Protein AF-A0A965GFB8-F1 (afdb_monomer_lite)

Structure (mmCIF, N/CA/C/O backbone):
data_AF-A0A965GFB8-F1
#
_entry.id   AF-A0A965GFB8-F1
#
loop_
_atom_site.group_PDB
_atom_site.id
_atom_site.type_symbol
_atom_site.label_atom_id
_atom_site.label_alt_id
_atom_site.label_comp_id
_atom_site.label_asym_id
_atom_site.label_entity_id
_atom_site.label_seq_id
_atom_site.pdbx_PDB_ins_code
_atom_site.Cartn_x
_atom_site.Cartn_y
_atom_site.Cartn_z
_atom_site.occupancy
_atom_site.B_iso_or_equiv
_atom_site.auth_seq_id
_atom_site.auth_comp_id
_atom_site.auth_asym_id
_atom_site.auth_atom_id
_atom_site.pdbx_PDB_model_num
ATOM 1 N N . MET A 1 1 ? -28.148 -14.034 28.187 1.00 73.81 1 MET A N 1
ATOM 2 C CA . MET A 1 1 ? -27.588 -15.295 28.719 1.00 73.81 1 MET A CA 1
ATOM 3 C C . MET A 1 1 ? -26.989 -16.062 27.556 1.00 73.81 1 MET A C 1
ATOM 5 O O . MET A 1 1 ? -27.671 -16.204 26.549 1.00 73.81 1 MET A O 1
ATOM 9 N N . PHE A 1 2 ? -25.741 -16.507 27.660 1.00 84.56 2 PHE A N 1
ATOM 10 C CA . PHE A 1 2 ? -25.110 -17.368 26.655 1.00 84.56 2 PHE A CA 1
ATOM 11 C C . PHE A 1 2 ? -24.346 -18.497 27.348 1.00 84.56 2 PHE A C 1
ATOM 13 O O . PHE A 1 2 ? -23.892 -18.339 28.479 1.00 84.56 2 PHE A O 1
ATOM 20 N N . ALA A 1 3 ? -24.247 -19.652 26.694 1.00 88.50 3 ALA A N 1
ATOM 21 C CA . ALA A 1 3 ? -23.564 -20.823 27.231 1.00 8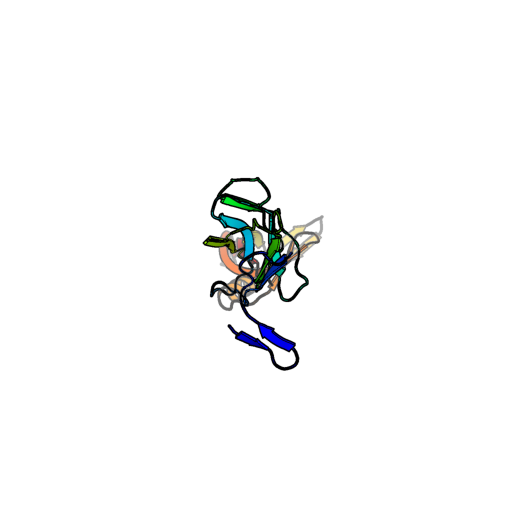8.50 3 ALA A CA 1
ATOM 22 C C . ALA A 1 3 ? -22.266 -21.072 26.460 1.00 88.50 3 ALA A C 1
ATOM 24 O O . ALA A 1 3 ? -22.246 -21.007 25.231 1.00 88.50 3 ALA A O 1
ATOM 25 N N . VAL A 1 4 ? -21.194 -21.375 27.187 1.00 87.31 4 VAL A N 1
ATOM 26 C CA . VAL A 1 4 ? -19.881 -21.711 26.635 1.00 87.31 4 VAL A CA 1
ATOM 27 C C . VAL A 1 4 ? -19.564 -23.152 27.016 1.00 87.31 4 VAL A C 1
ATOM 29 O O . VAL A 1 4 ? -19.541 -23.508 28.198 1.00 87.31 4 VAL A O 1
ATOM 32 N N . SER A 1 5 ? -19.323 -23.995 26.009 1.00 89.00 5 SER A N 1
ATOM 33 C CA . SER A 1 5 ? -18.961 -25.399 26.224 1.00 89.00 5 SER A CA 1
ATOM 34 C C . SER A 1 5 ? -17.714 -25.500 27.107 1.00 89.00 5 SER A C 1
ATOM 36 O O . SER A 1 5 ? -16.694 -24.884 26.810 1.00 89.00 5 SER A O 1
ATOM 38 N N . GLY A 1 6 ? -17.802 -26.254 28.204 1.00 91.12 6 GLY A N 1
ATOM 39 C CA . GLY A 1 6 ? -16.709 -26.424 29.168 1.00 91.12 6 GLY A CA 1
ATOM 40 C C . GLY A 1 6 ? -16.515 -25.282 30.175 1.00 91.12 6 GLY A C 1
ATOM 41 O O . GLY A 1 6 ? -15.731 -25.455 31.101 1.00 91.12 6 GLY A O 1
ATOM 42 N N . ALA A 1 7 ? -17.234 -24.158 30.050 1.00 87.12 7 ALA A N 1
ATOM 43 C CA . ALA A 1 7 ? -17.125 -23.019 30.975 1.00 87.12 7 ALA A CA 1
ATOM 44 C C . ALA A 1 7 ? -18.455 -22.633 31.654 1.00 87.12 7 ALA A C 1
ATOM 46 O O . ALA A 1 7 ? -18.448 -21.988 32.699 1.00 87.12 7 ALA A O 1
ATOM 47 N N . GLY A 1 8 ? -19.596 -23.084 31.121 1.00 91.50 8 GLY A N 1
ATOM 48 C CA . GLY A 1 8 ? -20.904 -22.954 31.764 1.00 91.50 8 GLY A CA 1
ATOM 49 C C . GLY A 1 8 ? -21.774 -21.848 31.172 1.00 91.50 8 GLY A C 1
ATOM 50 O O . GLY A 1 8 ? -21.685 -21.530 29.986 1.00 91.50 8 GLY A O 1
ATOM 51 N N . VAL A 1 9 ? -22.678 -21.309 31.992 1.00 88.62 9 VAL A N 1
ATOM 52 C CA . VAL A 1 9 ? -23.675 -20.310 31.586 1.00 88.62 9 VAL A CA 1
ATOM 53 C C . VAL A 1 9 ? -23.266 -18.939 32.105 1.00 88.62 9 VAL A C 1
ATOM 55 O O . VAL A 1 9 ? -23.055 -18.761 33.301 1.00 88.62 9 VAL A O 1
ATOM 58 N N . TYR A 1 10 ? -23.212 -17.966 31.202 1.00 87.62 10 TYR A N 1
ATOM 59 C CA . TYR A 1 10 ? -22.891 -16.579 31.499 1.00 87.62 10 TYR A CA 1
ATOM 60 C C . TYR A 1 10 ? -24.149 -15.716 31.431 1.00 87.62 10 TYR A C 1
ATOM 62 O O . TYR A 1 10 ? -24.955 -15.785 30.489 1.00 87.62 10 TYR A O 1
ATOM 70 N N . VAL A 1 11 ? -24.299 -14.875 32.447 1.00 86.88 11 VAL A N 1
ATOM 71 C CA . VAL A 1 11 ? -25.297 -13.812 32.527 1.00 86.88 11 VAL A CA 1
ATOM 72 C C . VAL A 1 11 ? -24.570 -12.478 32.645 1.00 86.88 11 VAL A C 1
ATOM 74 O O . VAL A 1 11 ? -23.422 -12.426 33.078 1.00 86.88 11 VAL A O 1
ATOM 77 N N . GLU A 1 12 ? -25.227 -11.419 32.197 1.00 85.06 12 GLU A N 1
ATOM 78 C CA . GLU A 1 12 ? -24.719 -10.062 32.336 1.00 85.06 12 GLU A CA 1
ATOM 79 C C . GLU A 1 12 ? -24.631 -9.690 33.822 1.00 85.06 12 GLU A C 1
ATOM 81 O O . GLU A 1 12 ? -25.601 -9.863 34.563 1.00 85.06 12 GLU A O 1
ATOM 86 N N . ASP A 1 13 ? -23.461 -9.218 34.258 1.00 86.75 13 ASP A N 1
ATOM 87 C CA . ASP A 1 13 ? -23.293 -8.630 35.586 1.00 86.75 13 ASP A CA 1
ATOM 88 C C . ASP A 1 13 ? -23.825 -7.192 35.541 1.00 86.75 13 ASP A C 1
ATOM 90 O O . ASP A 1 13 ? -23.293 -6.339 34.833 1.00 86.75 13 ASP A O 1
ATOM 94 N N . SER A 1 14 ? -24.890 -6.922 36.295 1.00 83.62 14 SER A N 1
ATOM 95 C CA . SER A 1 14 ? -25.515 -5.599 36.363 1.00 83.62 14 SER A CA 1
ATOM 96 C C . SER A 1 14 ? -24.736 -4.586 37.209 1.00 83.62 14 SER A C 1
ATOM 98 O O . SER A 1 14 ? -25.102 -3.413 37.236 1.00 83.62 14 SER A O 1
ATOM 100 N N . ALA A 1 15 ? -23.722 -5.025 37.958 1.00 87.94 15 ALA A N 1
ATOM 101 C CA . ALA A 1 15 ? -22.955 -4.192 38.877 1.00 87.94 15 ALA A CA 1
ATOM 102 C C . ALA A 1 15 ? -21.548 -3.867 38.362 1.00 87.94 15 ALA A C 1
ATOM 104 O O . ALA A 1 15 ? -21.036 -2.793 38.683 1.00 87.94 15 ALA A O 1
ATOM 105 N N . ASN A 1 16 ? -20.922 -4.758 37.583 1.00 92.44 16 ASN A N 1
ATOM 106 C CA . ASN A 1 16 ? -19.535 -4.580 37.154 1.00 92.44 16 ASN A CA 1
ATOM 107 C C . ASN A 1 16 ? -19.294 -4.911 35.680 1.00 92.44 16 ASN A C 1
ATOM 109 O O . ASN A 1 16 ? -19.675 -5.965 35.179 1.00 92.44 16 ASN A O 1
ATOM 113 N N . TYR A 1 17 ? -18.517 -4.059 35.016 1.00 92.88 17 TYR A N 1
ATOM 114 C CA . TYR A 1 17 ? -17.935 -4.359 33.711 1.00 92.88 17 TYR A CA 1
ATOM 115 C C . TYR A 1 17 ? -16.699 -5.249 33.845 1.00 92.88 17 TYR A C 1
ATOM 117 O O . TYR A 1 17 ? -15.931 -5.122 34.802 1.00 92.88 17 TYR A O 1
ATOM 125 N N . VAL A 1 18 ? -16.438 -6.094 32.847 1.00 92.44 18 VAL A N 1
ATOM 126 C CA . VAL A 1 18 ? -15.163 -6.820 32.724 1.00 92.44 18 VAL A CA 1
ATOM 127 C C . VAL A 1 18 ? -13.996 -5.850 32.537 1.00 92.44 18 VAL A C 1
ATOM 129 O O . VAL A 1 18 ? -14.158 -4.783 31.948 1.00 92.44 18 VAL A O 1
ATOM 132 N N . THR A 1 19 ? -12.810 -6.206 33.038 1.00 95.00 19 THR A N 1
ATOM 133 C CA . THR A 1 19 ? -11.619 -5.341 32.954 1.00 95.00 19 THR A CA 1
ATOM 134 C C . THR A 1 19 ? -11.268 -4.970 31.515 1.00 95.00 19 THR A C 1
ATOM 136 O O . THR A 1 19 ? -10.928 -3.818 31.248 1.00 95.00 19 THR A O 1
ATOM 139 N N . GLN A 1 20 ? -11.386 -5.938 30.607 1.00 96.19 20 GLN A N 1
ATOM 140 C CA . GLN A 1 20 ? -11.035 -5.799 29.203 1.00 96.19 20 GLN A CA 1
ATOM 141 C C . GLN A 1 20 ? -11.961 -6.657 28.334 1.00 96.19 20 GLN A C 1
ATOM 143 O O . GLN A 1 20 ? -12.368 -7.747 28.741 1.00 96.19 20 GLN A O 1
ATOM 148 N N . GLY A 1 21 ? -12.256 -6.171 27.132 1.00 94.81 21 GLY A N 1
ATOM 149 C CA . GLY A 1 21 ? -12.851 -6.946 26.048 1.00 94.81 21 GLY A CA 1
ATOM 150 C C . GLY A 1 21 ? -12.191 -6.609 24.714 1.00 94.81 21 GLY A C 1
ATOM 151 O O . GLY A 1 21 ? -11.526 -5.583 24.586 1.00 94.81 21 GLY A O 1
ATOM 152 N N . GLU A 1 22 ? -12.380 -7.456 23.707 1.00 96.06 22 GLU A N 1
ATOM 153 C CA . GLU A 1 22 ? -11.843 -7.214 22.369 1.00 96.06 22 GLU A CA 1
ATOM 154 C C . GLU A 1 22 ? -12.870 -7.485 21.268 1.00 96.06 22 GLU A C 1
ATOM 156 O O . GLU A 1 22 ? -13.700 -8.389 21.360 1.00 96.06 22 GLU A O 1
ATOM 161 N N . ILE A 1 23 ? -12.793 -6.688 20.203 1.00 95.38 23 ILE A N 1
ATOM 162 C CA . ILE A 1 23 ? -13.490 -6.920 18.940 1.00 95.38 23 ILE A CA 1
ATOM 163 C C . ILE A 1 23 ? -12.424 -7.242 17.906 1.00 95.38 23 ILE A C 1
ATOM 165 O O . ILE A 1 23 ? -11.655 -6.364 17.513 1.00 95.38 23 ILE A O 1
ATOM 169 N N . VAL A 1 24 ? -12.391 -8.492 17.454 1.00 95.75 24 VAL A N 1
ATOM 170 C CA . VAL A 1 24 ? -11.491 -8.951 16.393 1.00 95.75 24 VAL A CA 1
ATOM 171 C C . VAL A 1 24 ? -12.283 -9.083 15.104 1.00 95.75 24 VAL A C 1
ATOM 173 O O . VAL A 1 24 ? -13.317 -9.748 15.057 1.00 95.75 24 VAL A O 1
ATOM 176 N N . THR A 1 25 ? -11.812 -8.427 14.051 1.00 94.50 25 THR A N 1
ATOM 177 C CA . THR A 1 25 ? -12.482 -8.442 12.755 1.00 94.50 25 THR A CA 1
ATOM 178 C C . THR A 1 25 ? -11.919 -9.524 11.834 1.00 94.50 25 THR A C 1
ATOM 180 O O . THR A 1 25 ? -10.845 -10.087 12.066 1.00 94.50 25 THR A O 1
ATOM 183 N N . GLY A 1 26 ? -12.670 -9.826 10.773 1.00 94.06 26 GLY A N 1
ATOM 184 C CA . GLY A 1 26 ? -12.207 -10.694 9.698 1.00 94.06 26 GLY A CA 1
ATOM 185 C C . GLY A 1 26 ? -11.146 -10.035 8.814 1.00 94.06 26 GLY A C 1
ATOM 186 O O . GLY A 1 26 ? -10.627 -8.955 9.094 1.00 94.06 26 GLY A O 1
ATOM 187 N N . ILE A 1 27 ? -10.832 -10.704 7.710 1.00 93.94 27 ILE A N 1
ATOM 188 C CA . ILE A 1 27 ? -9.889 -10.194 6.715 1.00 93.94 27 ILE A CA 1
ATOM 189 C C . ILE A 1 27 ? -10.582 -9.157 5.825 1.00 93.94 27 ILE A C 1
ATOM 191 O O . ILE A 1 27 ? -11.611 -9.446 5.214 1.00 93.94 27 ILE A O 1
ATOM 195 N N . TYR A 1 28 ? -9.972 -7.982 5.683 1.00 91.38 28 TYR A N 1
ATOM 196 C CA . TYR A 1 28 ? -10.379 -6.940 4.745 1.00 91.38 28 TYR A CA 1
ATOM 197 C C . TYR A 1 28 ? -9.408 -6.864 3.566 1.00 91.38 28 TYR A C 1
ATOM 199 O O . TYR A 1 28 ? -8.202 -6.703 3.750 1.00 91.38 28 TYR A O 1
ATOM 207 N N . ARG A 1 29 ? -9.960 -6.936 2.346 1.00 87.44 29 ARG A N 1
ATOM 208 C CA . ARG A 1 29 ? -9.222 -6.832 1.068 1.00 87.44 29 ARG A CA 1
ATOM 209 C C . ARG A 1 29 ? -9.643 -5.638 0.204 1.00 87.44 29 ARG A C 1
ATOM 211 O O . ARG A 1 29 ? -9.021 -5.373 -0.819 1.00 87.44 29 ARG A O 1
ATOM 218 N N . TRP A 1 30 ? -10.702 -4.917 0.594 1.00 86.56 30 TRP A N 1
ATOM 219 C CA . TRP A 1 30 ? -11.299 -3.800 -0.169 1.00 86.56 30 TRP A CA 1
ATOM 220 C C . TRP A 1 30 ? -11.715 -4.136 -1.615 1.00 86.56 30 TRP A C 1
ATOM 222 O O . TRP A 1 30 ? -12.029 -3.233 -2.380 1.00 86.56 30 TRP A O 1
ATOM 232 N N . GLY A 1 31 ? -11.741 -5.415 -2.000 1.00 83.75 31 GLY A N 1
ATOM 233 C CA . GLY A 1 31 ? -12.201 -5.852 -3.320 1.00 83.75 31 GLY A CA 1
ATOM 234 C C . GLY A 1 31 ? -11.281 -5.499 -4.495 1.00 83.75 31 GLY A C 1
ATOM 235 O O . GLY A 1 31 ? -11.698 -5.683 -5.631 1.00 83.75 31 GLY A O 1
ATOM 236 N N . ILE A 1 32 ? -10.054 -5.021 -4.248 1.00 81.31 32 ILE A N 1
ATOM 237 C CA . ILE A 1 32 ? -9.058 -4.733 -5.297 1.00 81.31 32 ILE A CA 1
ATOM 238 C C . ILE A 1 32 ? -7.722 -5.421 -4.980 1.00 81.31 32 ILE A C 1
ATOM 240 O O . ILE A 1 32 ? -7.369 -5.508 -3.796 1.00 81.31 32 ILE A O 1
ATOM 244 N N . PRO A 1 33 ? -6.975 -5.884 -5.999 1.00 81.81 33 PRO A N 1
ATOM 245 C CA . PRO A 1 33 ? -5.734 -6.633 -5.807 1.00 81.81 33 PRO A CA 1
ATOM 246 C C . PRO A 1 33 ? -4.539 -5.750 -5.429 1.00 81.81 33 PRO A C 1
ATOM 248 O O . PRO A 1 33 ? -3.557 -6.262 -4.908 1.00 81.81 33 PRO A O 1
ATOM 251 N N . ASP A 1 34 ? -4.604 -4.436 -5.649 1.00 84.94 34 ASP A N 1
ATOM 252 C CA . ASP A 1 34 ? -3.490 -3.532 -5.366 1.00 84.94 34 ASP A CA 1
ATOM 253 C C . ASP A 1 34 ? -3.091 -3.541 -3.891 1.00 84.94 34 ASP A C 1
ATOM 255 O O . ASP A 1 34 ? -3.948 -3.552 -2.995 1.00 84.94 34 ASP A O 1
ATOM 259 N N . ARG A 1 35 ? -1.783 -3.446 -3.633 1.00 88.69 35 ARG A N 1
ATOM 260 C CA . ARG A 1 35 ? -1.270 -3.206 -2.283 1.00 88.69 35 ARG A CA 1
ATOM 261 C C . ARG A 1 35 ? -1.761 -1.857 -1.755 1.00 88.69 35 ARG A C 1
ATOM 263 O O . ARG A 1 35 ? -1.913 -0.884 -2.493 1.00 88.69 35 ARG A O 1
ATOM 270 N N . LYS A 1 36 ? -1.998 -1.788 -0.450 1.00 89.94 36 LYS A N 1
ATOM 271 C CA . LYS A 1 36 ? -2.598 -0.644 0.251 1.00 89.94 36 LYS A CA 1
ATOM 272 C C . LYS A 1 36 ? -1.798 -0.313 1.495 1.00 89.94 36 LYS A C 1
ATOM 274 O O . LYS A 1 36 ? -1.017 -1.131 1.958 1.00 89.94 36 LYS A O 1
ATOM 279 N N . PHE A 1 37 ? -2.022 0.859 2.064 1.00 92.38 37 PHE A N 1
ATOM 280 C CA . PHE A 1 37 ? -1.576 1.188 3.419 1.00 92.38 37 PHE A CA 1
ATOM 281 C C . PHE A 1 37 ? -2.723 1.856 4.185 1.00 92.38 37 PHE A C 1
ATOM 283 O O . PHE A 1 37 ? -3.618 2.456 3.578 1.00 92.38 37 PHE A O 1
ATOM 290 N N . VAL A 1 38 ? -2.729 1.744 5.518 1.00 93.38 38 VAL A N 1
ATOM 291 C CA . VAL A 1 38 ? -3.766 2.362 6.356 1.00 93.38 38 VAL A CA 1
ATOM 292 C C . VAL A 1 38 ? -3.314 3.779 6.673 1.00 93.38 38 VAL A C 1
ATOM 294 O O . VAL A 1 38 ? -2.373 3.982 7.432 1.00 93.38 38 VAL A O 1
ATOM 297 N N . ALA A 1 39 ? -3.989 4.782 6.120 1.00 92.81 39 ALA A N 1
ATOM 298 C CA . ALA A 1 39 ? -3.635 6.169 6.393 1.00 92.81 39 ALA A CA 1
ATOM 299 C C . ALA A 1 39 ? -4.159 6.626 7.755 1.00 92.81 39 ALA A C 1
ATOM 301 O O . ALA A 1 39 ? -3.432 7.246 8.534 1.00 92.81 39 ALA A O 1
ATOM 302 N N . LYS A 1 40 ? -5.434 6.337 8.033 1.00 95.38 40 LYS A N 1
ATOM 303 C CA . LYS A 1 40 ? -6.126 6.779 9.246 1.00 95.38 40 LYS A CA 1
ATOM 304 C C . LYS A 1 40 ? -7.085 5.711 9.751 1.00 95.38 40 LYS A C 1
ATOM 306 O O . LYS A 1 40 ? -7.693 4.997 8.953 1.00 95.38 40 LYS A O 1
ATOM 311 N N . PHE A 1 41 ? -7.242 5.654 11.065 1.00 96.38 41 PHE A N 1
ATOM 312 C CA . PHE A 1 41 ? -8.207 4.803 11.744 1.00 96.38 41 PHE A CA 1
ATOM 313 C C . PHE A 1 41 ? -9.065 5.673 12.665 1.00 96.38 41 PHE A C 1
ATOM 315 O O . PHE A 1 41 ? -8.556 6.256 13.616 1.00 96.38 41 PHE A O 1
ATOM 322 N N . ASP A 1 42 ? -10.345 5.813 12.342 1.00 97.31 42 ASP A N 1
ATOM 323 C CA . ASP A 1 42 ? -11.310 6.647 13.059 1.00 97.31 42 ASP A CA 1
ATOM 324 C C . ASP A 1 42 ? -12.156 5.772 13.990 1.00 97.31 42 ASP A C 1
ATOM 326 O O . ASP A 1 42 ? -12.706 4.749 13.571 1.00 97.31 42 ASP A O 1
ATOM 330 N N . ILE A 1 43 ? -12.251 6.181 15.251 1.00 97.56 43 ILE A N 1
ATOM 331 C CA . ILE A 1 43 ? -13.069 5.560 16.292 1.00 97.56 43 ILE A CA 1
ATOM 332 C C . ILE A 1 43 ? -14.106 6.578 16.750 1.00 97.56 43 ILE A C 1
ATOM 334 O O . ILE A 1 43 ? -13.777 7.736 17.005 1.00 97.56 43 ILE A O 1
ATOM 338 N N . ARG A 1 44 ? -15.353 6.126 16.897 1.00 98.00 44 ARG A N 1
ATOM 339 C CA . ARG A 1 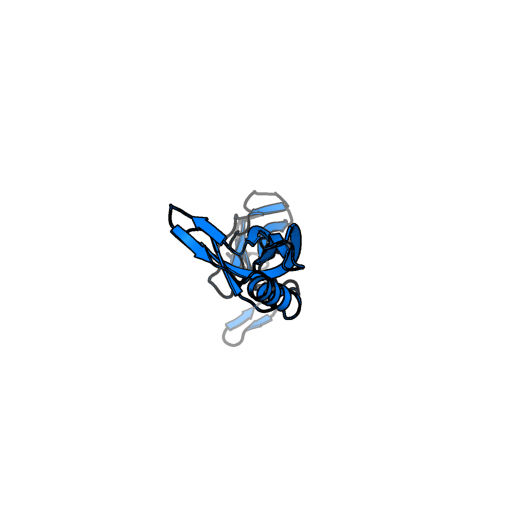44 ? -16.456 6.888 17.485 1.00 98.00 44 ARG A CA 1
ATOM 340 C C . ARG A 1 44 ? -17.021 6.167 18.687 1.00 98.00 44 ARG A C 1
ATOM 342 O O . ARG A 1 44 ? -17.230 4.952 18.656 1.00 98.00 44 ARG A O 1
ATOM 349 N N . THR A 1 45 ? -17.311 6.942 19.717 1.00 98.06 45 THR A N 1
ATOM 350 C CA . THR A 1 45 ? -17.839 6.462 20.987 1.00 98.06 45 THR A CA 1
ATOM 351 C C . THR A 1 45 ? -18.945 7.383 21.490 1.00 98.06 45 THR A C 1
ATOM 353 O O . THR A 1 45 ? -19.102 8.515 21.028 1.00 98.06 45 THR A O 1
ATOM 356 N N . THR A 1 46 ? -19.698 6.927 22.488 1.00 97.38 46 THR A N 1
ATOM 357 C CA . THR A 1 46 ? -20.307 7.858 23.458 1.00 97.38 46 THR A CA 1
ATOM 358 C C . THR A 1 46 ? -19.186 8.569 24.247 1.00 97.38 46 THR A C 1
ATOM 360 O O . THR A 1 46 ? -18.017 8.234 24.029 1.00 97.38 46 THR A O 1
ATOM 363 N N . PRO A 1 47 ? -19.459 9.530 25.155 1.00 97.81 47 PRO A N 1
ATOM 364 C CA . PRO A 1 47 ? -18.398 10.099 25.990 1.00 97.81 47 PRO A CA 1
ATOM 365 C C . PRO A 1 47 ? -17.516 8.996 26.591 1.00 97.81 47 PRO A C 1
ATOM 367 O O . PRO A 1 47 ? -18.031 8.055 27.200 1.00 97.81 47 PRO A O 1
ATOM 370 N N . LEU A 1 48 ? -16.210 9.053 26.312 1.00 97.81 48 LEU A N 1
ATOM 371 C CA . LEU A 1 48 ? -15.296 7.954 26.607 1.00 97.81 48 LEU A CA 1
ATOM 372 C C . LEU A 1 48 ? -15.076 7.792 28.117 1.00 97.81 48 LEU A C 1
ATOM 374 O O . LEU A 1 48 ? -14.663 8.737 28.794 1.00 97.81 48 LEU A O 1
ATOM 378 N N . TYR A 1 49 ? -15.257 6.562 28.605 1.00 97.00 49 TYR A N 1
ATOM 379 C CA . TYR A 1 49 ? -14.874 6.125 29.947 1.00 97.00 49 TYR A CA 1
ATOM 380 C C . TYR A 1 49 ? -13.972 4.890 29.861 1.00 97.00 49 TYR A C 1
ATOM 382 O O . TYR A 1 49 ? -14.453 3.810 29.545 1.00 97.00 49 TYR A O 1
ATOM 390 N N . GLY A 1 50 ? -12.681 5.029 30.161 1.00 96.62 50 GLY A N 1
ATOM 391 C CA . GLY A 1 50 ? -11.683 3.980 29.914 1.00 96.62 50 GLY A CA 1
ATOM 392 C C . GLY A 1 50 ? -10.892 4.263 28.642 1.00 96.62 50 GLY A C 1
ATOM 393 O O . GLY A 1 50 ? -10.671 5.428 28.318 1.00 96.62 50 GLY A O 1
ATOM 394 N N . THR A 1 51 ? -10.463 3.222 27.927 1.00 98.06 51 THR A N 1
ATOM 395 C CA . THR A 1 51 ? -9.666 3.376 26.699 1.00 98.06 51 THR A CA 1
ATOM 396 C C . THR A 1 51 ? -10.090 2.396 25.611 1.00 98.06 51 THR A C 1
ATOM 398 O O . THR A 1 51 ? -10.564 1.293 25.893 1.00 98.06 51 THR A O 1
ATOM 401 N N . ILE A 1 52 ? -9.920 2.803 24.352 1.00 98.25 52 ILE A N 1
ATOM 402 C CA . ILE A 1 52 ? -10.022 1.908 23.195 1.00 98.25 52 ILE A CA 1
ATOM 403 C C . ILE A 1 52 ? -8.704 1.953 22.431 1.00 98.25 52 ILE A C 1
ATOM 405 O O . ILE A 1 52 ? -8.358 2.985 21.856 1.00 98.25 52 ILE A O 1
ATOM 409 N N . THR A 1 53 ? -8.000 0.828 22.362 1.00 98.12 53 THR A N 1
ATOM 410 C CA . THR A 1 53 ? -6.750 0.707 21.606 1.00 98.12 53 THR A CA 1
ATOM 411 C C . THR A 1 53 ? -7.011 -0.053 20.307 1.00 98.12 53 THR A C 1
ATOM 413 O O . THR A 1 53 ? -7.332 -1.245 20.346 1.00 98.12 53 THR A O 1
ATOM 416 N N . PRO A 1 54 ? -6.903 0.599 19.137 1.00 97.75 54 PRO A N 1
ATOM 417 C CA . PRO A 1 54 ? -6.995 -0.090 17.863 1.00 97.75 54 PRO A CA 1
ATOM 418 C C . PRO A 1 54 ? -5.661 -0.750 17.499 1.00 97.75 54 PRO A C 1
ATOM 420 O O . PRO A 1 54 ? -4.584 -0.198 17.706 1.00 97.75 54 PRO A O 1
ATOM 423 N N . TYR A 1 55 ? -5.743 -1.924 16.891 1.00 97.50 55 TYR A N 1
ATOM 424 C CA . TYR A 1 55 ? -4.626 -2.714 16.395 1.00 97.50 55 TYR A CA 1
ATOM 425 C C . TYR A 1 55 ? -4.881 -3.128 14.952 1.00 97.50 55 TYR A C 1
ATOM 427 O O . TYR A 1 55 ? -6.028 -3.298 14.524 1.00 97.50 55 TYR A O 1
ATOM 435 N N . VAL A 1 56 ? -3.802 -3.360 14.216 1.00 97.00 56 VAL A N 1
ATOM 436 C CA . VAL A 1 56 ? -3.843 -3.859 12.844 1.00 97.00 56 VAL A CA 1
ATOM 437 C C . VAL A 1 56 ? -2.843 -4.996 12.659 1.00 97.00 56 VAL A C 1
ATOM 439 O O . VAL A 1 56 ? -1.723 -4.945 13.153 1.00 97.00 56 VAL A O 1
ATOM 442 N N . SER A 1 57 ? -3.264 -6.036 11.953 1.00 96.75 57 SER A N 1
ATOM 443 C CA . SER A 1 57 ? -2.424 -7.128 11.463 1.00 96.75 57 SER A CA 1
ATOM 444 C C . SER A 1 57 ? -2.419 -7.052 9.940 1.00 96.75 57 SER A C 1
ATOM 446 O O . SER A 1 57 ? -3.486 -6.947 9.330 1.00 96.75 57 SER A O 1
ATOM 448 N N . LEU A 1 58 ? -1.228 -7.054 9.342 1.00 95.44 58 LEU A N 1
ATOM 449 C CA . LEU A 1 58 ? -1.010 -6.926 7.899 1.00 95.44 58 LEU A CA 1
ATOM 450 C C . LEU A 1 58 ? -0.512 -8.258 7.339 1.00 95.44 58 LEU A C 1
ATOM 452 O O . LEU A 1 58 ? 0.418 -8.826 7.907 1.00 95.44 58 LEU A O 1
ATOM 456 N N . ASP A 1 59 ? -1.129 -8.753 6.264 1.00 93.62 59 ASP A N 1
ATOM 457 C CA . ASP A 1 59 ? -0.747 -9.984 5.548 1.00 93.62 59 ASP A CA 1
ATOM 458 C C . ASP A 1 59 ? -0.480 -11.186 6.482 1.00 93.62 59 ASP A C 1
ATOM 460 O O . ASP A 1 59 ? 0.499 -11.915 6.351 1.00 93.62 59 ASP A O 1
ATOM 464 N N . SER A 1 60 ? -1.378 -11.397 7.452 1.00 90.44 60 SER A N 1
ATOM 465 C CA . SER A 1 60 ? -1.292 -12.444 8.492 1.00 90.44 60 SER A CA 1
ATOM 466 C C . SER A 1 60 ? -0.155 -12.293 9.514 1.00 90.44 60 SER A C 1
ATOM 468 O O . SER A 1 60 ? 0.084 -13.209 10.301 1.00 90.44 60 SER A O 1
ATOM 470 N N . GLY A 1 61 ? 0.507 -11.137 9.565 1.00 93.88 61 GLY A N 1
ATOM 471 C CA . GLY A 1 61 ? 1.470 -10.795 10.610 1.00 93.88 61 GLY A CA 1
ATOM 472 C C . GLY A 1 61 ? 0.838 -10.591 11.993 1.00 93.88 61 GLY A C 1
ATOM 473 O O . GLY A 1 61 ? -0.383 -10.632 12.169 1.00 93.88 61 GLY A O 1
ATOM 474 N N . ALA A 1 62 ? 1.677 -10.332 12.996 1.00 95.25 62 ALA A N 1
ATOM 475 C CA . ALA A 1 62 ? 1.215 -10.008 14.344 1.00 95.25 62 ALA A CA 1
ATOM 476 C C . ALA A 1 62 ? 0.435 -8.678 14.382 1.00 95.25 62 ALA A C 1
ATOM 478 O O . ALA A 1 62 ? 0.652 -7.788 13.559 1.00 95.25 62 ALA A O 1
ATOM 479 N N . TYR A 1 63 ? -0.462 -8.536 15.362 1.00 96.75 63 TYR A N 1
ATOM 480 C CA . TYR A 1 63 ? -1.145 -7.268 15.618 1.00 96.75 63 TYR A CA 1
ATOM 481 C C . TYR A 1 63 ? -0.163 -6.227 16.158 1.00 96.75 63 TYR A C 1
ATOM 483 O O . TYR A 1 63 ? 0.483 -6.451 17.180 1.00 96.75 63 TYR A O 1
ATOM 491 N N . SER A 1 64 ? -0.108 -5.066 15.513 1.00 95.75 64 SER A N 1
ATOM 492 C CA . SER A 1 64 ? 0.572 -3.873 16.012 1.00 95.75 64 SER A CA 1
ATOM 493 C C . SER A 1 64 ? -0.451 -2.846 16.490 1.00 95.75 64 SER A C 1
ATOM 495 O O . SER A 1 64 ? -1.512 -2.681 15.883 1.00 95.75 64 SER A O 1
ATOM 497 N N . SER A 1 65 ? -0.163 -2.184 17.609 1.00 96.00 65 SER A N 1
ATOM 498 C CA . SER A 1 65 ? -1.022 -1.136 18.164 1.00 96.00 65 SER A CA 1
ATOM 499 C C . SER A 1 65 ? -0.903 0.154 17.360 1.00 96.00 65 SER A C 1
ATOM 501 O O . SER A 1 65 ? 0.193 0.566 16.980 1.00 96.00 65 SER A O 1
ATOM 503 N N . MET A 1 66 ? -2.028 0.830 17.178 1.00 96.00 66 MET A N 1
ATOM 504 C CA . MET A 1 66 ? -2.106 2.226 16.760 1.00 96.00 66 MET A CA 1
ATOM 505 C C . MET A 1 66 ? -2.378 3.113 17.988 1.00 96.00 66 MET A C 1
ATOM 507 O O . MET A 1 66 ? -2.592 2.614 19.093 1.00 96.00 66 MET A O 1
ATOM 511 N N . THR A 1 67 ? -2.356 4.436 17.807 1.00 96.81 67 THR A N 1
ATOM 512 C CA . THR A 1 67 ? -2.623 5.397 18.889 1.00 96.81 67 THR A CA 1
ATOM 513 C C . THR A 1 67 ? -3.986 5.127 19.549 1.00 96.81 67 THR A C 1
ATOM 515 O O . THR A 1 67 ? -4.985 5.034 18.828 1.00 96.8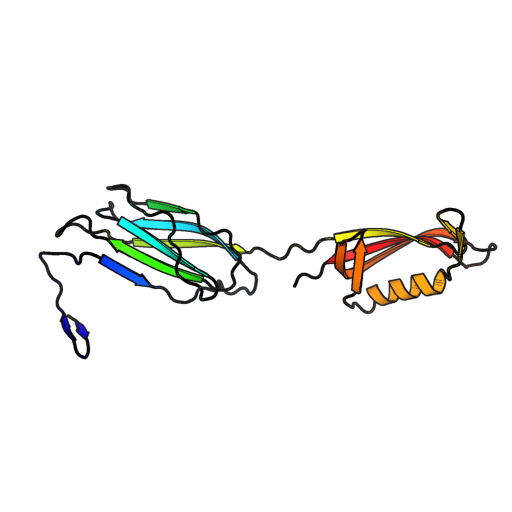1 67 THR A O 1
ATOM 518 N N . PRO A 1 68 ? -4.051 4.999 20.887 1.00 96.94 68 PRO A N 1
ATOM 519 C CA . PRO A 1 68 ? -5.298 4.731 21.593 1.00 96.94 68 PRO A CA 1
ATOM 520 C C . PRO A 1 68 ? -6.235 5.947 21.614 1.00 96.94 68 PRO A C 1
ATOM 522 O O . PRO A 1 68 ? -5.803 7.099 21.579 1.00 96.94 68 PRO A O 1
ATOM 525 N N . HIS A 1 69 ? -7.537 5.676 21.719 1.00 97.62 69 HIS A N 1
ATOM 526 C CA . HIS A 1 69 ? -8.536 6.649 22.155 1.00 97.62 69 HIS A CA 1
ATOM 527 C C . HIS A 1 69 ? -8.621 6.608 23.679 1.00 97.62 69 HIS A C 1
ATOM 529 O O . HIS A 1 69 ? -9.144 5.648 24.248 1.00 97.62 69 HIS A O 1
ATOM 535 N N . GLU A 1 70 ? -8.065 7.624 24.331 1.00 97.06 70 GLU A N 1
ATOM 536 C CA . GLU A 1 70 ? -7.916 7.683 25.794 1.00 97.06 70 GLU A CA 1
ATOM 537 C C . GLU A 1 70 ? -8.301 9.042 26.397 1.00 97.06 70 GLU A C 1
ATOM 539 O O . GLU A 1 70 ? -8.226 9.246 27.608 1.00 97.06 70 GLU A O 1
ATOM 544 N N . THR A 1 71 ? -8.740 9.994 25.569 1.00 97.75 71 THR A N 1
ATOM 545 C CA . THR A 1 71 ? -9.185 11.301 26.061 1.00 97.75 71 THR A CA 1
ATOM 546 C C . THR A 1 71 ? -10.568 11.172 26.693 1.00 97.75 71 THR A C 1
ATOM 548 O O . THR A 1 71 ? -11.558 10.926 26.003 1.00 97.75 71 THR A O 1
ATOM 551 N N . ALA A 1 72 ? -10.640 11.350 28.012 1.00 96.56 72 ALA A N 1
ATOM 552 C CA . ALA A 1 72 ? -11.883 11.238 28.770 1.00 96.56 72 ALA A CA 1
ATOM 553 C C . ALA A 1 72 ? -12.991 12.134 28.193 1.00 96.56 72 ALA A C 1
ATOM 555 O O . ALA A 1 72 ? -12.748 13.282 27.820 1.00 96.56 72 ALA A O 1
ATOM 556 N N . LEU A 1 73 ? -14.218 11.605 28.147 1.00 97.25 73 LEU A N 1
ATOM 557 C CA . LEU A 1 73 ? -15.429 12.263 27.635 1.00 97.25 73 LEU A CA 1
ATOM 558 C C . LEU A 1 73 ? -15.424 12.627 26.140 1.00 97.25 73 LEU A C 1
ATOM 560 O O . LEU A 1 73 ? -16.474 13.006 25.620 1.00 97.25 73 LEU A O 1
ATOM 564 N N . ALA A 1 74 ? -14.309 12.472 25.424 1.00 97.81 74 ALA A N 1
ATOM 565 C CA . ALA A 1 74 ? -14.284 12.669 23.982 1.00 97.81 74 ALA A CA 1
ATOM 566 C C . ALA A 1 74 ? -15.068 11.556 23.265 1.00 97.81 74 ALA A C 1
ATOM 568 O O . ALA A 1 74 ? -15.135 10.411 23.714 1.00 97.81 74 ALA A O 1
ATOM 569 N N . THR A 1 75 ? -15.686 11.908 22.141 1.00 97.88 75 THR A N 1
ATOM 570 C CA . THR A 1 75 ? -16.574 11.026 21.362 1.00 97.88 75 THR A CA 1
ATOM 571 C C . THR A 1 75 ? -15.943 10.555 20.053 1.00 97.88 75 THR A C 1
ATOM 573 O O . THR A 1 75 ? -16.516 9.731 19.337 1.00 97.88 75 THR A O 1
ATOM 576 N N . GLU A 1 76 ? -14.761 11.070 19.725 1.00 96.94 76 GLU A N 1
ATOM 577 C CA . GLU A 1 76 ? -14.015 10.733 18.522 1.00 96.94 76 GLU A CA 1
ATOM 578 C C . GLU A 1 76 ? -12.512 10.710 18.789 1.00 96.94 76 GLU A C 1
ATOM 580 O O . GLU A 1 76 ? -11.999 11.481 19.600 1.00 96.94 76 GLU A O 1
ATOM 585 N N . ALA A 1 77 ? -11.814 9.847 18.060 1.00 97.06 77 ALA A N 1
ATOM 586 C CA . ALA A 1 77 ? -10.367 9.878 17.933 1.00 97.06 77 ALA A CA 1
ATOM 587 C C . ALA A 1 77 ? -9.953 9.326 16.575 1.00 97.06 77 ALA A C 1
ATOM 589 O O . ALA A 1 77 ? -10.592 8.426 16.022 1.00 97.06 77 ALA A O 1
ATOM 590 N N . VAL A 1 78 ? -8.851 9.857 16.050 1.00 96.94 78 VAL A N 1
ATOM 591 C CA . VAL A 1 78 ? -8.266 9.406 14.791 1.00 96.94 78 VAL A CA 1
ATOM 592 C C . VAL A 1 78 ? -6.815 9.022 15.029 1.00 96.94 78 VAL A C 1
ATOM 594 O O . VAL A 1 78 ? -5.972 9.875 15.300 1.00 96.94 78 VAL A O 1
ATOM 597 N N . ALA A 1 79 ? -6.511 7.740 14.869 1.00 95.38 79 ALA A N 1
ATOM 598 C CA . ALA A 1 79 ? -5.152 7.231 14.891 1.00 95.38 79 ALA A CA 1
ATOM 599 C C . ALA A 1 79 ? -4.527 7.274 13.490 1.00 95.38 79 ALA A C 1
ATOM 601 O O . ALA A 1 79 ? -5.212 7.176 12.464 1.00 95.38 79 ALA A O 1
ATOM 602 N N . THR A 1 80 ? -3.203 7.400 13.436 1.00 93.38 80 THR A N 1
ATOM 603 C CA . THR A 1 80 ? -2.442 7.195 12.197 1.00 93.38 80 THR A CA 1
ATOM 604 C C . THR A 1 80 ? -2.138 5.708 12.047 1.00 93.38 80 THR A C 1
ATOM 606 O O . THR A 1 80 ? -1.670 5.077 12.992 1.00 93.38 80 THR A O 1
ATOM 609 N N . GLY A 1 81 ? -2.430 5.151 10.871 1.00 90.50 81 GLY A N 1
ATOM 610 C CA . GLY A 1 81 ? -2.139 3.751 10.570 1.00 90.50 81 GLY A CA 1
ATOM 611 C C . GLY A 1 81 ? -0.719 3.536 10.027 1.00 90.50 81 GLY A C 1
ATOM 612 O O . GLY A 1 81 ? -0.028 4.499 9.666 1.00 90.50 81 GLY A O 1
ATOM 613 N N . PRO A 1 82 ? -0.264 2.273 9.954 1.00 90.56 82 PRO A N 1
ATOM 614 C CA . PRO A 1 82 ? 1.037 1.930 9.392 1.00 90.56 82 PRO A CA 1
ATOM 615 C C . PRO A 1 82 ? 1.120 2.253 7.894 1.00 90.56 82 PRO A C 1
ATOM 617 O O . PRO A 1 82 ? 0.177 2.027 7.134 1.00 90.56 82 PRO A O 1
ATOM 620 N N . GLN A 1 83 ? 2.296 2.726 7.471 1.00 89.62 83 GLN A N 1
ATOM 621 C CA . GLN A 1 83 ? 2.619 3.011 6.063 1.00 89.62 83 GLN A CA 1
ATOM 622 C C . GLN A 1 83 ? 3.116 1.772 5.297 1.00 89.62 83 GLN A C 1
ATOM 624 O O . GLN A 1 83 ? 3.382 1.839 4.098 1.00 89.62 83 GLN A O 1
ATOM 629 N N . THR A 1 84 ? 3.247 0.634 5.981 1.00 90.81 84 THR A N 1
ATOM 630 C CA . THR A 1 84 ? 3.626 -0.640 5.373 1.00 90.81 84 THR A CA 1
ATOM 631 C C . THR A 1 84 ? 2.553 -1.094 4.390 1.00 90.81 84 THR A C 1
ATOM 633 O O . THR A 1 84 ? 1.368 -1.132 4.724 1.00 90.81 84 THR A O 1
ATOM 636 N N . LYS A 1 85 ? 2.983 -1.441 3.174 1.00 91.38 85 LYS A N 1
ATOM 637 C CA . LYS A 1 85 ? 2.103 -1.918 2.107 1.00 91.38 85 LYS A CA 1
ATOM 638 C C . LYS A 1 85 ? 1.615 -3.339 2.401 1.00 91.38 85 LYS A C 1
ATOM 640 O O . LYS A 1 85 ? 2.437 -4.199 2.698 1.00 91.38 85 LYS A O 1
ATOM 645 N N . PHE A 1 86 ? 0.321 -3.591 2.237 1.00 91.94 86 PHE A N 1
ATOM 646 C CA . PHE A 1 86 ? -0.318 -4.890 2.472 1.00 91.94 86 PHE A CA 1
ATOM 647 C C . PHE A 1 86 ? -1.391 -5.206 1.424 1.00 91.94 86 PHE A C 1
ATOM 649 O O . PHE A 1 86 ? -1.913 -4.295 0.776 1.00 91.94 86 PHE A O 1
ATOM 656 N N . ILE A 1 87 ? -1.756 -6.477 1.277 1.00 91.38 87 ILE A N 1
ATOM 657 C CA . ILE A 1 87 ? -2.920 -6.918 0.487 1.00 91.38 87 ILE A CA 1
ATOM 658 C C . ILE A 1 87 ? -4.129 -7.120 1.403 1.00 91.38 87 ILE A C 1
ATOM 660 O O . ILE A 1 87 ? -5.248 -6.705 1.081 1.00 91.38 87 ILE A O 1
ATOM 664 N N . GLU A 1 88 ? -3.890 -7.715 2.570 1.00 93.31 88 GLU A N 1
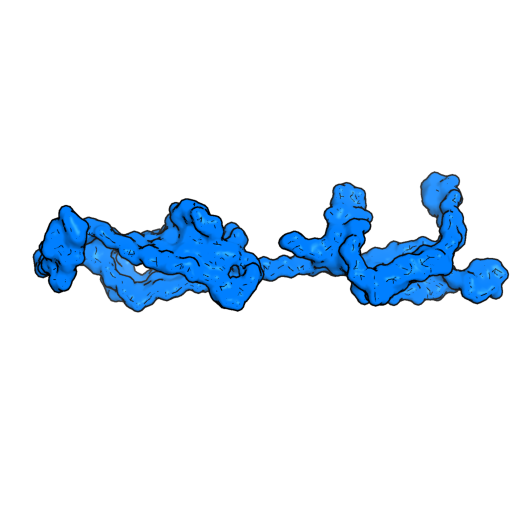ATOM 665 C CA . GLU A 1 88 ? -4.902 -8.105 3.544 1.00 93.31 88 GLU A CA 1
ATOM 666 C C . GLU A 1 88 ? -4.653 -7.440 4.898 1.00 93.31 88 GLU A C 1
ATOM 668 O O . GLU A 1 88 ? -3.525 -7.417 5.391 1.00 93.31 88 GLU A O 1
ATOM 673 N N . ALA A 1 89 ? -5.710 -6.933 5.533 1.00 95.44 89 ALA A N 1
ATOM 674 C CA . ALA A 1 89 ? -5.629 -6.440 6.905 1.00 95.44 89 ALA A CA 1
ATOM 675 C C . ALA A 1 89 ? -6.711 -7.052 7.795 1.00 95.44 89 ALA A C 1
ATOM 677 O O . ALA A 1 89 ? -7.854 -7.229 7.373 1.00 95.44 89 ALA A O 1
ATOM 678 N N . LYS A 1 90 ? -6.354 -7.322 9.050 1.00 96.56 90 LYS A N 1
ATOM 679 C CA . LYS A 1 90 ? -7.296 -7.588 10.142 1.00 96.56 90 LYS A CA 1
ATOM 680 C C . LYS A 1 90 ? -7.179 -6.466 11.158 1.00 96.56 90 LYS A C 1
ATOM 682 O O . LYS A 1 90 ? -6.078 -5.998 11.442 1.00 96.56 90 LYS A O 1
ATOM 687 N N . PHE A 1 91 ? -8.296 -6.079 11.753 1.00 96.75 91 PHE A N 1
ATOM 688 C CA . PHE A 1 91 ? -8.318 -5.069 12.807 1.00 96.75 91 PHE A CA 1
ATOM 689 C C . PHE A 1 91 ? -8.755 -5.691 14.119 1.00 96.75 91 PHE A C 1
ATOM 691 O O . PHE A 1 91 ? -9.566 -6.616 14.143 1.00 96.75 91 PHE A O 1
ATOM 698 N N . LYS A 1 92 ? -8.215 -5.170 15.212 1.00 97.44 92 LYS A N 1
ATOM 699 C CA . LYS A 1 92 ? -8.669 -5.498 16.555 1.00 97.44 92 LYS A CA 1
ATOM 700 C C . LYS A 1 92 ? -8.881 -4.205 17.324 1.00 97.44 92 LYS A C 1
ATOM 702 O O . LYS A 1 92 ? -8.056 -3.307 17.229 1.00 97.44 92 LYS A O 1
ATOM 707 N N . LEU A 1 93 ? -9.972 -4.097 18.066 1.00 97.94 93 LEU A N 1
ATOM 708 C CA . LEU A 1 93 ? -10.167 -3.029 19.040 1.00 97.94 93 LEU A CA 1
ATOM 709 C C . LEU A 1 93 ? -10.165 -3.662 20.423 1.00 97.94 93 LEU A C 1
ATOM 711 O O . LEU A 1 93 ? -10.989 -4.531 20.689 1.00 97.94 93 LEU A O 1
ATOM 715 N N . GLU A 1 94 ? -9.241 -3.245 21.275 1.00 98.19 94 GLU A N 1
ATOM 716 C CA . GLU A 1 94 ? -9.209 -3.618 22.686 1.00 98.19 94 GLU A CA 1
ATOM 717 C C . GLU A 1 94 ? -9.887 -2.516 23.499 1.00 98.19 94 GLU A C 1
ATOM 719 O O . GLU A 1 94 ? -9.560 -1.341 23.343 1.00 98.19 94 GLU A O 1
ATOM 724 N N . LEU A 1 95 ? -10.852 -2.887 24.332 1.00 98.19 95 LEU A N 1
ATOM 725 C CA . LEU A 1 95 ? -11.658 -1.990 25.146 1.00 98.19 95 LEU A CA 1
ATOM 726 C C . LEU A 1 95 ? -11.309 -2.242 26.609 1.00 98.19 95 LEU A C 1
ATOM 728 O O . LEU A 1 95 ? -11.606 -3.314 27.132 1.00 98.19 95 LEU A O 1
ATOM 732 N N . ASN A 1 96 ? -10.713 -1.257 27.273 1.00 98.12 96 ASN A N 1
ATOM 733 C CA . ASN A 1 96 ? -10.403 -1.325 28.697 1.00 98.12 96 ASN A CA 1
ATOM 734 C C . ASN A 1 96 ? -11.390 -0.448 29.472 1.00 98.12 96 ASN A C 1
ATOM 736 O O . ASN A 1 96 ? -11.609 0.715 29.116 1.00 98.12 96 ASN A O 1
ATOM 740 N N . ARG A 1 97 ? -12.000 -0.997 30.529 1.00 97.06 97 ARG A N 1
ATOM 741 C CA . ARG A 1 97 ? -12.943 -0.243 31.373 1.00 97.06 97 ARG A CA 1
ATOM 742 C C . ARG A 1 97 ? -12.232 0.917 32.081 1.00 97.06 97 ARG A C 1
ATOM 744 O O . ARG A 1 97 ? -11.055 0.814 32.416 1.00 97.06 97 ARG A O 1
ATOM 751 N N . GLY A 1 98 ? -12.955 1.997 32.365 1.00 96.25 98 GLY A N 1
ATOM 752 C CA . GLY A 1 98 ? -12.440 3.101 33.183 1.00 96.25 98 GLY A CA 1
ATOM 753 C C . GLY A 1 98 ? -12.501 2.796 34.681 1.00 96.25 98 GLY A C 1
ATOM 754 O O . GLY A 1 98 ? -11.580 3.111 35.428 1.00 96.25 98 GLY A O 1
ATOM 755 N N . SER A 1 99 ? -13.578 2.150 35.123 1.00 95.81 99 SER A N 1
ATOM 756 C CA . SER A 1 99 ? -13.769 1.680 36.496 1.00 95.81 99 SER A CA 1
ATOM 757 C C . SER A 1 99 ? -14.671 0.446 36.505 1.00 95.81 99 SER A C 1
ATOM 759 O O . SER A 1 99 ? -15.152 0.026 35.455 1.00 95.81 99 SER A O 1
ATOM 761 N N . ALA A 1 100 ? -14.948 -0.130 37.678 1.00 95.44 100 ALA A N 1
ATOM 762 C CA . ALA A 1 100 ? -15.894 -1.241 37.780 1.00 95.44 100 ALA A CA 1
ATOM 763 C C . ALA A 1 100 ? -17.280 -0.897 37.197 1.00 95.44 100 ALA A C 1
ATOM 765 O O . ALA A 1 100 ? -17.920 -1.771 36.626 1.00 95.44 100 ALA A O 1
ATOM 766 N N . THR A 1 101 ? -17.701 0.371 37.255 1.00 94.81 101 THR A N 1
ATOM 767 C CA . THR A 1 101 ? -19.032 0.837 36.831 1.00 94.81 101 T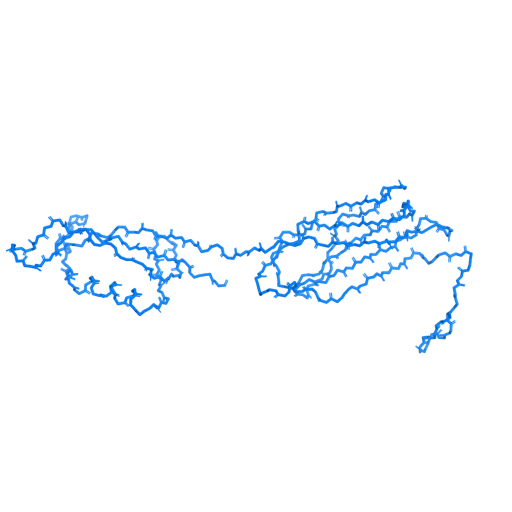HR A CA 1
ATOM 768 C C . THR A 1 101 ? -19.010 1.746 35.600 1.00 94.81 101 THR A C 1
ATOM 770 O O . THR A 1 101 ? -20.050 2.273 35.209 1.00 94.81 101 THR A O 1
ATOM 773 N N . THR A 1 102 ? -17.852 1.945 34.962 1.00 94.75 102 THR A N 1
ATOM 774 C CA . THR A 1 102 ? -17.730 2.778 33.755 1.00 94.75 102 THR A CA 1
ATOM 775 C C . THR A 1 102 ? -16.836 2.116 32.711 1.00 94.75 102 THR A C 1
ATOM 777 O O . THR A 1 102 ? -15.727 1.676 33.012 1.00 94.75 102 THR A O 1
ATOM 780 N N . ALA A 1 103 ? -17.309 2.061 31.467 1.00 95.69 103 ALA A N 1
ATOM 781 C CA . ALA A 1 103 ? -16.637 1.382 30.363 1.00 95.69 103 ALA A CA 1
ATOM 782 C C . ALA A 1 103 ? -16.873 2.114 29.030 1.00 95.69 103 ALA A C 1
ATOM 784 O O . ALA A 1 103 ? -17.845 2.870 28.903 1.00 95.69 103 ALA A O 1
ATOM 785 N N . PRO A 1 104 ? -16.000 1.913 28.029 1.00 96.94 104 PRO A N 1
ATOM 786 C CA . PRO A 1 104 ? -16.134 2.603 26.761 1.00 96.94 104 PRO A CA 1
ATOM 787 C C . PRO A 1 104 ? -17.243 1.951 25.932 1.00 96.94 104 PRO A C 1
ATOM 789 O O . PRO A 1 104 ? -17.354 0.729 25.871 1.00 96.94 104 PRO A O 1
ATOM 792 N N . THR A 1 105 ? -18.046 2.766 25.247 1.00 96.31 105 THR A N 1
ATOM 793 C CA . THR A 1 105 ? -19.050 2.278 24.290 1.00 96.31 105 THR A CA 1
ATOM 794 C C . THR A 1 105 ? -18.637 2.676 22.881 1.00 96.31 105 THR A C 1
ATOM 796 O O . THR A 1 105 ? -18.669 3.857 22.530 1.00 96.31 105 THR A O 1
ATOM 799 N N . LEU A 1 106 ? -18.249 1.689 22.071 1.00 96.88 106 LEU A N 1
ATOM 800 C CA . LEU A 1 106 ? -17.913 1.868 20.659 1.00 96.88 106 LEU A CA 1
ATOM 801 C C . LEU A 1 106 ? -19.193 1.960 19.821 1.00 96.88 106 LEU A C 1
ATOM 803 O O . LEU A 1 106 ? -20.014 1.048 19.844 1.00 96.88 106 LEU A O 1
ATOM 807 N N . THR A 1 107 ? -19.340 3.028 19.039 1.00 97.25 107 THR A N 1
ATOM 808 C CA . THR A 1 107 ? -20.485 3.211 18.130 1.00 97.25 107 THR A CA 1
ATOM 809 C C . THR A 1 107 ? -20.106 2.989 16.671 1.00 97.25 107 THR A C 1
ATOM 811 O O . THR A 1 107 ? -20.909 2.479 15.892 1.00 97.25 107 THR A O 1
ATOM 814 N N . ARG A 1 108 ? -18.876 3.349 16.282 1.00 96.38 108 ARG A N 1
ATOM 815 C CA . ARG A 1 108 ? -18.364 3.156 14.921 1.00 96.38 108 ARG A CA 1
ATOM 816 C C . ARG A 1 108 ? -16.846 3.052 14.927 1.00 96.38 108 ARG A C 1
ATOM 818 O O . ARG A 1 108 ? -16.172 3.742 15.683 1.00 96.38 108 ARG A O 1
ATOM 825 N N . TRP A 1 109 ? -16.313 2.260 14.009 1.00 95.75 109 TRP A N 1
ATOM 826 C CA . TRP A 1 109 ? -14.908 2.310 13.625 1.00 95.75 109 TRP A CA 1
ATOM 827 C C . TRP A 1 109 ? -14.799 2.377 12.100 1.00 95.75 109 TRP A C 1
ATOM 829 O O . TRP A 1 109 ? -15.704 1.942 11.384 1.00 95.75 109 TRP A O 1
ATOM 839 N N . MET A 1 110 ? -13.723 2.967 11.589 1.00 95.31 110 MET A N 1
ATOM 840 C CA . MET A 1 110 ? -13.454 3.030 10.155 1.00 95.31 110 MET A CA 1
ATOM 841 C C . MET A 1 110 ? -11.953 3.097 9.887 1.00 95.31 110 MET A C 1
ATOM 843 O O . MET A 1 110 ? -11.259 3.962 10.413 1.00 95.31 110 MET A O 1
ATOM 847 N N . ALA A 1 111 ? -11.467 2.230 9.002 1.00 94.44 111 ALA A N 1
ATOM 848 C CA . ALA A 1 111 ? -10.111 2.303 8.476 1.00 94.44 111 ALA A CA 1
ATOM 849 C C . ALA A 1 111 ? -10.127 2.942 7.083 1.00 94.44 111 ALA A C 1
ATOM 851 O O . ALA A 1 111 ? -10.739 2.416 6.150 1.00 94.44 111 ALA A O 1
ATOM 852 N N . ARG A 1 112 ? -9.426 4.067 6.926 1.00 92.81 112 ARG A N 1
ATOM 853 C CA . ARG A 1 112 ? -9.183 4.684 5.622 1.00 92.81 112 ARG A CA 1
ATOM 854 C C . ARG A 1 112 ? -7.878 4.141 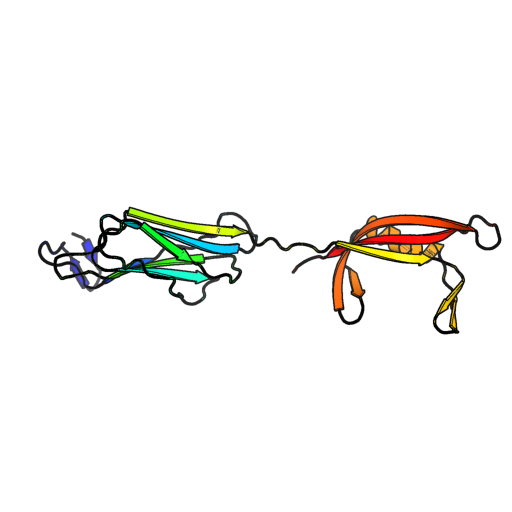5.056 1.00 92.81 112 ARG A C 1
ATOM 856 O O . ARG A 1 112 ? -6.798 4.554 5.482 1.00 92.81 112 ARG A O 1
ATOM 863 N N . ALA A 1 113 ? -7.990 3.227 4.099 1.00 91.50 113 ALA A N 1
ATOM 864 C CA . ALA A 1 113 ? -6.860 2.704 3.344 1.00 91.50 113 ALA A CA 1
ATOM 865 C C . ALA A 1 113 ? -6.769 3.388 1.975 1.00 91.50 113 ALA A C 1
ATOM 867 O O . ALA A 1 113 ? -7.794 3.632 1.336 1.00 91.50 113 ALA A O 1
ATOM 868 N N . TYR A 1 114 ? -5.551 3.680 1.523 1.00 89.94 114 TYR A N 1
ATOM 869 C CA . TYR A 1 114 ? -5.299 4.111 0.150 1.00 89.94 114 TYR A CA 1
ATOM 870 C C . TYR A 1 114 ? -4.626 2.988 -0.620 1.00 89.94 114 TYR A C 1
ATOM 872 O O . TYR A 1 114 ? -3.731 2.320 -0.096 1.00 89.94 114 TYR A O 1
ATOM 880 N N . ALA A 1 115 ? -5.040 2.812 -1.874 1.00 86.25 115 ALA A N 1
ATOM 881 C CA . ALA A 1 115 ? -4.255 2.041 -2.818 1.00 86.25 115 ALA A CA 1
ATOM 882 C C . ALA A 1 115 ? -2.884 2.711 -2.962 1.00 86.25 115 ALA A C 1
ATOM 884 O O . ALA A 1 115 ? -2.783 3.930 -3.119 1.00 86.25 115 ALA A O 1
ATOM 885 N N . SER A 1 116 ? -1.834 1.906 -2.889 1.00 75.88 116 SER A N 1
ATOM 886 C CA . SER A 1 116 ? -0.484 2.291 -3.268 1.00 75.88 116 SER A CA 1
ATOM 887 C C . SER A 1 116 ? -0.199 1.605 -4.597 1.00 75.88 116 SER A C 1
ATOM 889 O O . SER A 1 116 ? 0.507 0.594 -4.607 1.00 75.88 116 SER A O 1
ATOM 891 N N . PRO A 1 117 ? -0.803 2.091 -5.704 1.00 64.00 117 PRO A N 1
ATOM 892 C CA . PRO A 1 117 ? -0.545 1.501 -6.998 1.00 64.00 117 PRO A CA 1
ATOM 893 C C . PRO A 1 117 ? 0.951 1.586 -7.263 1.00 64.00 117 PRO A C 1
ATOM 895 O O . PRO A 1 117 ? 1.605 2.601 -6.985 1.00 64.00 117 PRO A O 1
ATOM 898 N N . ALA A 1 118 ? 1.471 0.496 -7.798 1.00 62.88 118 ALA A N 1
ATOM 899 C CA . ALA A 1 118 ? 2.735 0.477 -8.490 1.00 62.88 118 ALA A CA 1
ATOM 900 C C . ALA A 1 118 ? 2.760 1.629 -9.506 1.00 62.88 118 ALA A C 1
ATOM 902 O O . ALA A 1 118 ? 2.045 1.597 -10.506 1.00 62.88 118 ALA A O 1
ATOM 903 N N . ARG A 1 119 ? 3.514 2.702 -9.240 1.00 66.94 119 ARG A N 1
ATOM 904 C CA . ARG A 1 119 ? 3.725 3.739 -10.254 1.00 66.94 119 ARG A CA 1
ATOM 905 C C . ARG A 1 119 ? 4.785 3.227 -11.212 1.00 66.94 119 ARG A C 1
ATOM 907 O O . ARG A 1 119 ? 5.964 3.210 -10.859 1.00 66.94 119 ARG A O 1
ATOM 914 N N . SER A 1 120 ? 4.365 2.812 -12.400 1.00 78.62 120 SER A N 1
ATOM 915 C CA . SER A 1 120 ? 5.303 2.557 -13.484 1.00 78.62 120 SER A CA 1
ATOM 916 C C . SER A 1 120 ? 6.077 3.833 -13.808 1.00 78.62 120 SER A C 1
ATOM 918 O O . SER A 1 120 ? 5.492 4.913 -13.921 1.00 78.62 120 SER A O 1
ATOM 920 N N . GLN A 1 121 ? 7.391 3.707 -13.925 1.00 87.56 121 GLN A N 1
ATOM 921 C CA . GLN A 1 121 ? 8.258 4.760 -14.428 1.00 87.56 121 GLN A CA 1
ATOM 922 C C . GLN A 1 121 ? 8.196 4.759 -15.953 1.00 87.56 121 GLN A C 1
ATOM 924 O O . GLN A 1 121 ? 8.060 3.698 -16.566 1.00 87.56 121 GLN A O 1
ATOM 929 N N . VAL A 1 122 ? 8.265 5.945 -16.552 1.00 92.94 122 VAL A N 1
ATOM 930 C CA . VAL A 1 122 ? 8.340 6.110 -18.006 1.00 92.94 122 VAL A CA 1
ATOM 931 C C . VAL A 1 122 ? 9.734 6.613 -18.338 1.00 92.94 122 VAL A C 1
ATOM 933 O O . VAL A 1 122 ? 10.128 7.683 -17.875 1.00 92.94 122 VAL A O 1
ATOM 936 N N . PHE A 1 123 ? 10.456 5.846 -19.143 1.00 94.56 123 PHE A N 1
ATOM 937 C CA . PHE A 1 123 ? 11.775 6.190 -19.656 1.00 94.56 123 PHE A CA 1
ATOM 938 C C . PHE A 1 123 ? 11.635 6.680 -21.094 1.00 94.56 123 PHE A C 1
ATOM 940 O O . PHE A 1 123 ? 10.878 6.106 -21.877 1.00 94.56 123 PHE A O 1
ATOM 947 N N . ARG A 1 124 ? 12.361 7.743 -21.442 1.00 96.12 124 ARG A N 1
ATOM 948 C CA . ARG A 1 124 ? 12.470 8.252 -22.814 1.00 96.12 124 ARG A CA 1
ATOM 949 C C . ARG A 1 124 ? 13.940 8.378 -23.154 1.00 96.12 124 ARG A C 1
ATOM 951 O O . ARG A 1 124 ? 14.606 9.274 -22.641 1.00 96.12 124 ARG A O 1
ATOM 958 N N . VAL A 1 125 ? 14.432 7.457 -23.972 1.00 96.19 125 VAL A N 1
ATOM 959 C CA . VAL A 1 125 ? 15.863 7.306 -24.234 1.00 96.19 125 VAL A CA 1
ATOM 960 C C . VAL A 1 125 ? 16.138 7.608 -25.704 1.00 96.19 125 VAL A C 1
ATOM 962 O O . VAL A 1 125 ? 15.659 6.866 -26.563 1.00 96.19 125 VAL A O 1
ATOM 965 N N . PRO A 1 126 ? 16.879 8.683 -26.019 1.00 96.00 126 PRO A N 1
ATOM 966 C CA . PRO A 1 126 ? 17.342 8.932 -27.374 1.00 96.00 126 PRO A CA 1
ATOM 967 C C . PRO A 1 126 ? 18.542 8.031 -27.686 1.00 96.00 126 PRO A C 1
ATOM 969 O O . PRO A 1 126 ? 19.556 8.057 -26.990 1.00 96.00 126 PRO A O 1
ATOM 972 N N . LEU A 1 127 ? 18.427 7.248 -28.752 1.00 94.06 127 LEU A N 1
ATOM 973 C CA . LEU A 1 127 ? 19.481 6.406 -29.299 1.00 94.06 127 LEU A CA 1
ATOM 974 C C . LEU A 1 127 ? 19.995 7.026 -30.598 1.00 94.06 127 LEU A C 1
ATOM 976 O O . LEU A 1 127 ? 19.212 7.339 -31.497 1.00 94.06 127 LEU A O 1
ATOM 980 N N . LEU A 1 128 ? 21.311 7.204 -30.695 1.00 94.19 128 LEU A N 1
ATOM 981 C CA . LEU A 1 128 ? 21.962 7.632 -31.931 1.00 94.19 128 LEU A CA 1
ATOM 982 C C . LEU A 1 128 ? 22.067 6.428 -32.867 1.00 94.19 128 LEU A C 1
ATOM 984 O O . LEU A 1 128 ? 22.763 5.467 -32.554 1.00 94.19 128 LEU A O 1
ATOM 988 N N . MET A 1 129 ? 21.379 6.494 -34.000 1.00 93.75 129 MET A N 1
ATOM 989 C CA . MET A 1 129 ? 21.283 5.423 -34.986 1.00 93.75 129 MET A CA 1
ATOM 990 C C . MET A 1 129 ? 22.020 5.845 -36.255 1.00 93.75 129 MET A C 1
ATOM 992 O O . MET A 1 129 ? 21.438 6.433 -37.165 1.00 93.75 129 MET A O 1
ATOM 996 N N . HIS A 1 130 ? 23.325 5.577 -36.277 1.00 93.88 130 HIS A N 1
ATOM 997 C CA . HIS A 1 130 ? 24.210 5.846 -37.409 1.00 93.88 130 HIS A CA 1
ATOM 998 C C . HIS A 1 130 ? 25.066 4.617 -37.698 1.00 93.88 130 HIS A C 1
ATOM 1000 O O . HIS A 1 130 ? 25.516 3.943 -36.767 1.00 93.88 130 HIS A O 1
ATOM 1006 N N . HIS A 1 131 ? 25.388 4.388 -38.969 1.00 91.88 131 HIS A N 1
ATOM 1007 C CA . HIS A 1 131 ? 26.235 3.272 -39.389 1.00 91.88 131 HIS A CA 1
ATOM 1008 C C . HIS A 1 131 ? 27.652 3.374 -38.855 1.00 91.88 131 HIS A C 1
ATOM 1010 O O . HIS A 1 131 ? 28.361 2.374 -38.786 1.00 91.88 131 HIS A O 1
ATOM 1016 N N . LYS A 1 132 ? 28.085 4.584 -38.490 1.00 92.06 132 LYS A N 1
ATOM 1017 C CA . LYS A 1 132 ? 29.403 4.840 -37.932 1.00 92.06 132 LYS A CA 1
ATOM 1018 C C . LYS A 1 132 ? 29.314 5.812 -36.762 1.00 92.06 132 LYS A C 1
ATOM 1020 O O . LYS A 1 132 ? 29.058 6.999 -36.945 1.00 92.06 132 LYS A O 1
ATOM 1025 N N . LEU A 1 133 ? 29.609 5.321 -35.562 1.00 92.00 133 LEU A N 1
ATOM 1026 C CA . LEU A 1 133 ? 29.676 6.123 -34.341 1.00 92.00 133 LEU A CA 1
ATOM 1027 C C . LEU A 1 133 ? 31.099 6.136 -33.788 1.00 92.00 133 LEU A C 1
ATOM 1029 O O . LEU A 1 133 ? 31.741 5.095 -33.671 1.00 92.00 133 LEU A O 1
ATOM 1033 N N . ARG A 1 134 ? 31.597 7.316 -33.407 1.00 92.50 134 ARG A N 1
ATOM 1034 C CA . ARG A 1 134 ? 32.882 7.453 -32.709 1.00 92.50 134 ARG A CA 1
ATOM 1035 C C . ARG A 1 134 ? 32.636 7.668 -31.223 1.00 92.50 134 ARG A C 1
ATOM 1037 O O . ARG A 1 134 ? 32.153 8.724 -30.822 1.00 92.50 134 ARG A O 1
ATOM 1044 N N . VAL A 1 135 ? 33.024 6.693 -30.409 1.00 91.69 135 VAL A N 1
ATOM 1045 C CA . VAL A 1 135 ? 32.891 6.727 -28.949 1.00 91.69 135 VAL A CA 1
ATOM 1046 C C . VAL A 1 135 ? 34.271 6.506 -28.342 1.00 91.69 135 VAL A C 1
ATOM 1048 O O . VAL A 1 135 ? 34.898 5.483 -28.599 1.00 91.69 135 VAL A O 1
ATOM 1051 N N . HIS A 1 136 ? 34.764 7.476 -27.565 1.00 92.56 136 HIS A N 1
ATOM 1052 C CA . HIS A 1 136 ? 36.090 7.420 -26.924 1.00 92.56 136 HIS A CA 1
ATOM 1053 C C . HIS A 1 136 ? 37.220 6.981 -27.880 1.00 92.56 136 HIS A C 1
ATOM 1055 O O . HIS A 1 136 ? 37.946 6.029 -27.610 1.00 92.56 136 HIS A O 1
ATOM 1061 N N . ASP A 1 137 ? 37.329 7.656 -29.030 1.00 92.38 137 ASP A N 1
ATOM 1062 C CA . ASP A 1 137 ? 38.320 7.378 -30.088 1.00 92.38 137 ASP A CA 1
ATOM 1063 C C . ASP A 1 137 ? 38.253 5.989 -30.738 1.00 92.38 137 ASP A C 1
ATOM 1065 O O . ASP A 1 137 ? 39.120 5.636 -31.534 1.00 92.38 137 ASP A O 1
ATOM 1069 N N . THR A 1 138 ? 37.185 5.236 -30.480 1.00 94.25 138 THR A N 1
ATOM 1070 C CA . THR A 1 138 ? 36.895 3.971 -31.155 1.00 94.25 138 THR A CA 1
ATOM 1071 C C . THR A 1 138 ? 35.718 4.149 -32.101 1.00 94.25 138 THR A C 1
ATOM 1073 O O . THR A 1 138 ? 34.715 4.774 -31.751 1.00 94.25 138 THR A O 1
ATOM 1076 N N . GLU A 1 139 ? 35.851 3.615 -33.311 1.00 94.75 139 GLU A N 1
ATOM 1077 C CA . GLU A 1 139 ? 34.774 3.590 -34.295 1.00 94.75 139 GLU A CA 1
ATOM 1078 C C . GLU A 1 139 ? 33.974 2.299 -34.148 1.00 94.75 139 GLU A C 1
ATOM 1080 O O . GLU A 1 139 ? 34.526 1.201 -34.219 1.00 94.75 139 GLU A O 1
ATOM 1085 N N . TYR A 1 140 ? 32.672 2.453 -33.956 1.00 93.06 140 TYR A N 1
ATOM 1086 C CA . TYR A 1 140 ? 31.698 1.377 -33.934 1.00 93.06 140 TYR A CA 1
ATOM 1087 C C . TYR A 1 140 ? 30.854 1.455 -35.194 1.00 93.06 140 TYR A C 1
ATOM 1089 O O . TYR A 1 140 ? 30.499 2.549 -35.641 1.00 93.06 140 TYR A O 1
ATOM 1097 N N . TYR A 1 141 ? 30.551 0.286 -35.745 1.00 93.19 141 TYR A N 1
ATOM 1098 C CA . TYR A 1 141 ? 29.754 0.143 -36.948 1.00 93.19 141 TYR A CA 1
ATOM 1099 C C . TYR A 1 141 ? 28.466 -0.591 -36.602 1.00 93.19 141 TYR A C 1
ATOM 1101 O O . TYR A 1 141 ? 28.518 -1.623 -35.933 1.00 93.19 141 TYR A O 1
ATOM 1109 N N . PHE A 1 142 ? 27.339 -0.045 -37.042 1.00 90.44 142 PHE A N 1
ATOM 1110 C CA . PHE A 1 142 ? 26.008 -0.583 -36.774 1.00 90.44 142 PHE A CA 1
ATOM 1111 C C . PHE A 1 142 ? 25.254 -0.778 -38.082 1.00 90.44 142 PHE A C 1
ATOM 1113 O O . PHE A 1 142 ? 25.477 -0.043 -39.040 1.00 90.44 142 PHE A O 1
ATOM 1120 N N . ASP A 1 143 ? 24.366 -1.763 -38.101 1.00 91.75 143 ASP A N 1
ATOM 1121 C CA . ASP A 1 143 ? 23.348 -1.914 -39.136 1.00 91.75 143 ASP A CA 1
ATOM 1122 C C . ASP A 1 143 ? 22.079 -1.231 -38.618 1.00 91.75 143 ASP A C 1
ATOM 1124 O O . ASP A 1 143 ? 21.396 -1.755 -37.733 1.00 91.75 143 ASP A O 1
ATOM 1128 N N . VAL A 1 144 ? 21.811 -0.013 -39.096 1.00 92.25 144 VAL A N 1
ATOM 1129 C CA . VAL A 1 144 ? 20.719 0.806 -38.554 1.00 92.25 144 VAL A CA 1
ATOM 1130 C C . VAL A 1 144 ? 19.356 0.186 -38.861 1.00 92.25 144 VAL A C 1
ATOM 1132 O O . VAL A 1 144 ? 18.454 0.253 -38.023 1.00 92.25 144 VAL A O 1
ATOM 1135 N N . GLU A 1 145 ? 19.201 -0.451 -40.022 1.00 90.81 145 GLU A N 1
ATOM 1136 C CA . GLU A 1 145 ? 17.953 -1.104 -40.414 1.00 90.81 145 GLU A CA 1
ATOM 1137 C C . GLU A 1 145 ? 17.629 -2.276 -39.480 1.00 90.81 145 GLU A C 1
ATOM 1139 O O . GLU A 1 145 ? 16.515 -2.356 -38.951 1.00 90.81 145 GLU A O 1
ATOM 1144 N N . SER A 1 146 ? 18.612 -3.138 -39.209 1.00 93.25 146 SER A N 1
ATOM 1145 C CA . SER A 1 146 ? 18.447 -4.274 -38.299 1.00 93.25 146 SER A CA 1
ATOM 1146 C C . SER A 1 146 ? 18.132 -3.830 -36.867 1.00 93.25 146 SER A C 1
ATOM 1148 O O . SER A 1 146 ? 17.231 -4.384 -36.234 1.00 93.25 146 SER A O 1
ATOM 1150 N N . GLU A 1 147 ? 18.843 -2.829 -36.342 1.00 94.19 147 GLU A N 1
ATOM 1151 C CA . GLU A 1 147 ? 18.614 -2.313 -34.984 1.00 94.19 147 GLU A CA 1
ATOM 1152 C C . GLU A 1 147 ? 17.228 -1.662 -34.854 1.00 94.19 147 GLU A C 1
ATOM 1154 O O . GLU A 1 147 ? 16.483 -1.917 -33.902 1.00 94.19 147 GLU A O 1
ATOM 1159 N N . LEU A 1 148 ? 16.827 -0.860 -35.845 1.00 93.25 148 LEU A N 1
ATOM 1160 C CA . LEU A 1 148 ? 15.513 -0.224 -35.858 1.00 93.25 148 LEU A CA 1
ATOM 1161 C C . LEU A 1 148 ? 14.388 -1.258 -35.990 1.00 93.25 148 LEU A C 1
ATOM 1163 O O . LEU A 1 148 ? 13.337 -1.094 -35.364 1.00 93.25 148 LEU A O 1
ATOM 1167 N N . GLN A 1 149 ? 14.595 -2.325 -36.766 1.00 94.81 149 GLN A N 1
ATOM 1168 C CA . GLN A 1 149 ? 13.648 -3.433 -36.861 1.00 94.81 149 GLN A CA 1
ATOM 1169 C C . GLN A 1 149 ? 13.508 -4.161 -35.521 1.00 94.81 149 GLN A C 1
ATOM 1171 O O . GLN A 1 149 ? 12.383 -4.375 -35.076 1.00 94.81 149 GLN A O 1
ATOM 1176 N N . ALA A 1 150 ? 14.616 -4.460 -34.836 1.00 94.31 150 ALA A N 1
ATOM 1177 C CA . ALA A 1 150 ? 14.584 -5.091 -33.518 1.00 94.31 150 ALA A CA 1
ATOM 1178 C C . ALA A 1 150 ? 13.804 -4.244 -32.499 1.00 94.31 150 ALA A C 1
ATOM 1180 O O . ALA A 1 150 ? 12.981 -4.768 -31.748 1.00 94.31 150 ALA A O 1
ATOM 1181 N N . LEU A 1 151 ? 13.993 -2.921 -32.507 1.00 94.81 151 LEU A N 1
ATOM 1182 C CA . LEU A 1 151 ? 13.210 -2.016 -31.665 1.00 94.81 151 LEU A CA 1
ATOM 1183 C C . LEU A 1 151 ? 11.723 -2.023 -32.049 1.00 94.81 151 LEU A C 1
ATOM 1185 O O . LEU A 1 151 ? 10.865 -2.143 -31.172 1.00 94.81 151 LEU A O 1
ATOM 1189 N N . ARG A 1 152 ? 11.389 -1.921 -33.341 1.00 95.31 152 ARG A N 1
ATOM 1190 C CA . ARG A 1 152 ? 9.993 -1.960 -33.826 1.00 95.31 152 ARG A CA 1
ATOM 1191 C C . ARG A 1 152 ? 9.293 -3.270 -33.481 1.00 95.31 152 ARG A C 1
ATOM 1193 O O . ARG A 1 152 ? 8.097 -3.264 -33.175 1.00 95.31 152 ARG A O 1
ATOM 1200 N N . ASP A 1 153 ? 10.032 -4.372 -33.481 1.00 96.62 153 ASP A N 1
ATOM 1201 C CA . ASP A 1 153 ? 9.528 -5.673 -33.064 1.00 96.62 153 ASP A CA 1
ATOM 1202 C C . ASP A 1 153 ? 9.164 -5.679 -31.577 1.00 96.62 153 ASP A C 1
ATOM 1204 O O . ASP A 1 153 ? 8.142 -6.264 -31.230 1.00 96.62 153 ASP A O 1
ATOM 1208 N N . LEU A 1 154 ? 9.904 -4.971 -30.713 1.00 95.56 154 LEU A N 1
ATOM 1209 C CA . LEU A 1 154 ? 9.554 -4.824 -29.291 1.00 95.56 154 LEU A CA 1
ATOM 1210 C C . LEU A 1 154 ? 8.272 -4.011 -29.064 1.00 95.56 154 LEU A C 1
ATOM 1212 O O . LEU A 1 154 ? 7.576 -4.253 -28.081 1.00 95.56 154 LEU A O 1
ATOM 1216 N N . VAL A 1 155 ? 7.941 -3.075 -29.960 1.00 94.19 155 VAL A N 1
ATOM 1217 C CA . VAL A 1 155 ? 6.659 -2.342 -29.922 1.00 94.19 155 VAL A CA 1
ATOM 1218 C C . VAL A 1 155 ? 5.514 -3.220 -30.427 1.00 94.19 155 VAL A C 1
ATOM 1220 O O . VAL A 1 155 ? 4.436 -3.254 -29.837 1.00 94.19 155 VAL A O 1
ATOM 1223 N N . THR A 1 156 ? 5.738 -3.942 -31.527 1.00 95.31 156 THR A N 1
ATOM 1224 C CA . THR A 1 156 ? 4.694 -4.745 -32.185 1.00 95.31 156 THR A CA 1
ATOM 1225 C C . THR A 1 156 ? 4.398 -6.038 -31.420 1.00 95.31 156 THR A C 1
ATOM 1227 O O . THR A 1 156 ? 3.248 -6.466 -31.336 1.00 95.31 156 THR A O 1
ATOM 1230 N N . ASN A 1 157 ? 5.431 -6.646 -30.835 1.00 94.25 157 ASN A N 1
ATOM 1231 C CA . ASN A 1 157 ? 5.377 -7.862 -30.033 1.00 94.25 157 ASN A CA 1
ATOM 1232 C C . ASN A 1 157 ? 5.891 -7.549 -28.618 1.00 94.25 157 ASN A C 1
ATOM 1234 O O . ASN A 1 157 ? 7.053 -7.824 -28.307 1.00 94.25 157 ASN A O 1
ATOM 1238 N N . PRO A 1 158 ? 5.047 -6.966 -27.749 1.00 88.56 158 PRO A N 1
ATOM 1239 C CA . PRO A 1 158 ? 5.482 -6.490 -26.445 1.00 88.56 158 PRO A CA 1
ATOM 1240 C C . PRO A 1 158 ? 5.947 -7.652 -25.564 1.00 88.56 158 PRO A C 1
ATOM 1242 O O . PRO A 1 158 ? 5.162 -8.517 -25.167 1.00 88.56 158 PRO A O 1
ATOM 1245 N N . ILE A 1 159 ? 7.233 -7.635 -25.226 1.00 92.44 159 ILE A N 1
ATOM 1246 C CA . ILE A 1 159 ? 7.869 -8.534 -24.261 1.00 92.44 159 ILE A CA 1
ATOM 1247 C C . ILE A 1 159 ? 8.562 -7.716 -23.170 1.00 92.44 159 ILE A C 1
ATOM 1249 O O . ILE A 1 159 ? 8.920 -6.556 -23.378 1.00 92.44 159 ILE A O 1
ATOM 1253 N N . VAL A 1 160 ? 8.753 -8.321 -21.997 1.00 92.19 160 VAL A N 1
ATOM 1254 C CA . VAL A 1 160 ? 9.522 -7.693 -20.916 1.00 92.19 160 VAL A CA 1
ATOM 1255 C C . VAL A 1 160 ? 11.009 -7.815 -21.236 1.00 92.19 160 VAL A C 1
ATOM 1257 O O . VAL A 1 160 ? 11.515 -8.924 -21.409 1.00 92.19 160 VAL A O 1
ATOM 1260 N N . VAL A 1 161 ? 11.702 -6.680 -21.298 1.00 94.19 161 VAL A N 1
ATOM 1261 C CA . VAL A 1 161 ? 13.150 -6.586 -21.525 1.00 94.19 161 VAL A CA 1
ATOM 1262 C C . VAL A 1 161 ? 13.827 -5.842 -20.381 1.00 94.19 161 VAL A C 1
ATOM 1264 O O . VAL A 1 161 ? 13.192 -5.078 -19.655 1.00 94.19 161 VAL A O 1
ATOM 1267 N N . ASN A 1 162 ? 15.132 -6.054 -20.221 1.00 94.69 162 ASN A N 1
ATOM 1268 C CA . ASN A 1 162 ? 15.926 -5.325 -19.239 1.00 94.69 162 ASN A CA 1
ATOM 1269 C C . ASN A 1 162 ? 16.479 -4.047 -19.872 1.00 94.69 162 ASN A C 1
ATOM 1271 O O . ASN A 1 162 ? 17.261 -4.111 -20.818 1.00 94.69 162 ASN A O 1
ATOM 1275 N N . TYR A 1 163 ? 16.111 -2.899 -19.316 1.00 94.44 163 TYR A N 1
ATOM 1276 C CA . TYR A 1 163 ? 16.746 -1.619 -19.593 1.00 94.44 163 TYR A CA 1
ATOM 1277 C C . TYR A 1 163 ? 17.760 -1.314 -18.492 1.00 94.44 163 TYR A C 1
ATOM 1279 O O . TYR A 1 163 ? 17.401 -1.265 -17.316 1.00 94.44 163 TYR A O 1
ATOM 1287 N N . GLN A 1 164 ? 19.024 -1.126 -18.864 1.00 94.69 164 GLN A N 1
ATOM 1288 C CA . GLN A 1 164 ? 20.081 -0.750 -17.932 1.00 94.69 164 GLN A CA 1
ATOM 1289 C C . GLN A 1 164 ? 20.446 0.724 -18.118 1.00 94.69 164 GLN A C 1
ATOM 1291 O O . GLN A 1 164 ? 20.851 1.136 -19.204 1.00 94.69 164 GLN A O 1
ATOM 1296 N N . GLU A 1 165 ? 20.364 1.498 -17.038 1.00 90.81 165 GLU A N 1
ATOM 1297 C CA . GLU A 1 165 ? 20.877 2.864 -16.964 1.00 90.81 165 GLU A CA 1
ATOM 1298 C C . GLU A 1 165 ? 21.929 2.926 -15.851 1.00 90.81 165 GLU A C 1
ATOM 1300 O O . GLU A 1 165 ? 21.644 2.695 -14.674 1.00 90.81 165 GLU A O 1
ATOM 1305 N N . ASN A 1 166 ? 23.178 3.224 -16.214 1.00 91.25 166 ASN A N 1
ATOM 1306 C CA . ASN A 1 166 ? 24.321 3.179 -15.298 1.00 91.25 166 ASN A CA 1
ATOM 1307 C C . ASN A 1 166 ? 24.467 1.799 -14.608 1.00 91.25 166 ASN A C 1
ATOM 1309 O O . ASN A 1 166 ? 24.755 0.792 -15.258 1.00 91.25 166 ASN A O 1
ATOM 1313 N N . LEU A 1 167 ? 24.305 1.758 -13.281 1.00 93.19 167 LEU A N 1
ATOM 1314 C CA . LEU A 1 167 ? 24.386 0.550 -12.454 1.00 93.19 167 LEU A CA 1
ATOM 1315 C C . LEU A 1 167 ? 23.005 -0.039 -12.127 1.00 93.19 167 LEU A C 1
ATOM 1317 O O . LEU A 1 167 ? 22.932 -1.075 -11.467 1.00 93.19 167 LEU A O 1
ATOM 1321 N N . GLU A 1 168 ? 21.922 0.611 -12.553 1.00 90.94 168 GLU A N 1
ATOM 1322 C CA . GLU A 1 168 ? 20.554 0.181 -12.277 1.00 90.94 168 GLU A CA 1
ATOM 1323 C C . GLU A 1 168 ? 19.970 -0.556 -13.483 1.00 90.94 168 GLU A C 1
ATOM 1325 O O . GLU A 1 168 ? 20.230 -0.214 -14.636 1.00 90.94 168 GLU A O 1
ATOM 1330 N N . THR A 1 169 ? 19.200 -1.611 -13.219 1.00 93.12 169 THR A N 1
ATOM 1331 C CA . THR A 1 169 ? 18.507 -2.402 -14.243 1.00 93.12 169 THR A CA 1
ATOM 1332 C C . THR A 1 169 ? 17.021 -2.425 -13.933 1.00 93.12 169 THR A C 1
ATOM 1334 O O . THR A 1 169 ? 16.620 -2.711 -12.804 1.00 93.12 169 THR A O 1
ATOM 1337 N N . TYR A 1 170 ? 16.213 -2.148 -14.948 1.00 91.56 170 TYR A N 1
ATOM 1338 C CA . TYR A 1 170 ? 14.765 -2.063 -14.872 1.00 91.56 170 TYR A CA 1
ATOM 1339 C C . TYR A 1 170 ? 14.132 -3.057 -15.842 1.00 91.56 170 TYR A C 1
ATOM 1341 O O . TYR A 1 170 ? 14.487 -3.092 -17.019 1.00 91.56 170 TYR A O 1
ATOM 1349 N N . SER A 1 171 ? 13.145 -3.815 -15.373 1.00 92.81 171 SER A N 1
ATOM 1350 C CA . SER A 1 171 ? 12.255 -4.581 -16.247 1.00 92.81 171 SER A CA 1
ATOM 1351 C C . SER A 1 171 ? 11.280 -3.618 -16.920 1.00 92.81 171 SER A C 1
ATOM 1353 O O . SER A 1 171 ? 10.511 -2.937 -16.237 1.00 92.81 171 SER A O 1
ATOM 1355 N N . VAL A 1 172 ? 11.299 -3.530 -18.247 1.00 93.94 172 VAL A N 1
ATOM 1356 C CA . VAL A 1 172 ? 10.485 -2.581 -19.016 1.00 93.94 172 VAL A CA 1
ATOM 1357 C C . VAL A 1 172 ? 9.791 -3.251 -20.198 1.00 93.94 172 VAL A C 1
ATOM 1359 O O . VAL A 1 172 ? 10.208 -4.303 -20.674 1.00 93.94 172 VAL A O 1
ATOM 1362 N N . VAL A 1 173 ? 8.734 -2.611 -20.688 1.00 94.69 173 VAL A N 1
ATOM 1363 C CA . VAL A 1 173 ? 8.126 -2.883 -21.996 1.00 94.69 173 VAL A CA 1
ATOM 1364 C C . VAL A 1 173 ? 8.274 -1.625 -22.847 1.00 94.69 173 VAL A C 1
ATOM 1366 O O . VAL A 1 173 ? 8.100 -0.513 -22.339 1.00 94.69 173 VAL A O 1
ATOM 1369 N N . VAL A 1 174 ? 8.613 -1.790 -24.125 1.00 95.62 174 VAL A N 1
ATOM 1370 C CA . VAL A 1 174 ? 8.691 -0.680 -25.083 1.00 95.62 174 VAL A CA 1
ATOM 1371 C C . VAL A 1 174 ? 7.273 -0.312 -25.519 1.00 95.62 174 VAL A C 1
ATOM 1373 O O . VAL A 1 174 ? 6.523 -1.171 -25.969 1.00 95.62 174 VAL A O 1
ATOM 1376 N N . GLU A 1 175 ? 6.888 0.952 -25.347 1.00 94.31 175 GLU A N 1
ATOM 1377 C CA . GLU A 1 175 ? 5.541 1.436 -25.682 1.00 94.31 175 GLU A CA 1
ATOM 1378 C C . GLU A 1 175 ? 5.491 2.110 -27.050 1.00 94.31 175 GLU A C 1
ATOM 1380 O O . GLU A 1 175 ? 4.487 1.996 -27.749 1.00 94.31 175 GLU A O 1
ATOM 1385 N N . ASP A 1 176 ? 6.544 2.844 -27.407 1.00 95.75 176 ASP A N 1
ATOM 1386 C CA . ASP A 1 176 ? 6.557 3.670 -28.609 1.00 95.75 176 ASP A CA 1
ATOM 1387 C C . ASP A 1 176 ? 7.985 3.963 -29.084 1.00 95.75 176 ASP A C 1
ATOM 1389 O O . ASP A 1 176 ? 8.943 3.931 -28.298 1.00 95.75 176 ASP A O 1
ATOM 1393 N N . LEU A 1 177 ? 8.106 4.281 -30.372 1.00 95.31 177 LEU A N 1
ATOM 1394 C CA . LEU A 1 177 ? 9.346 4.631 -31.052 1.00 95.31 177 LEU A CA 1
ATOM 1395 C C . LEU A 1 177 ? 9.125 5.820 -31.978 1.00 95.31 177 LEU A C 1
ATOM 1397 O O . LEU A 1 177 ? 8.334 5.757 -32.918 1.00 95.31 177 LEU A O 1
ATOM 1401 N N . GLU A 1 178 ? 9.929 6.858 -31.791 1.00 96.50 178 GLU A N 1
ATOM 1402 C CA . GLU A 1 178 ? 9.981 7.997 -32.701 1.00 96.50 178 GLU A CA 1
ATOM 1403 C C . GLU A 1 178 ? 11.358 8.050 -33.363 1.00 96.50 178 GLU A C 1
ATOM 1405 O O . GLU A 1 178 ? 12.361 8.308 -32.698 1.00 96.50 178 GLU A O 1
ATOM 1410 N N . PHE A 1 179 ? 11.425 7.799 -34.672 1.00 95.81 179 PHE A N 1
ATOM 1411 C CA . PHE A 1 179 ? 12.671 7.920 -35.429 1.00 95.81 179 PHE A CA 1
ATOM 1412 C C . PHE A 1 179 ? 12.714 9.241 -36.194 1.00 95.81 179 PHE A C 1
ATOM 1414 O O . PHE A 1 179 ? 11.956 9.453 -37.142 1.00 95.81 179 PHE A O 1
ATOM 1421 N N . GLN A 1 180 ? 13.613 10.126 -35.772 1.00 95.06 180 GLN A N 1
ATOM 1422 C CA . GLN A 1 180 ? 13.884 11.397 -36.425 1.00 95.06 180 GLN A CA 1
ATOM 1423 C C . GLN A 1 180 ? 15.074 11.229 -37.364 1.00 95.06 180 GLN A C 1
ATOM 1425 O O . GLN A 1 180 ? 16.225 11.175 -36.928 1.00 95.06 180 GLN A O 1
ATOM 1430 N N . VAL A 1 181 ? 14.765 11.129 -38.655 1.00 92.44 181 VAL A N 1
ATOM 1431 C CA . VAL A 1 181 ? 15.748 10.986 -39.731 1.00 92.44 181 VAL A CA 1
ATOM 1432 C C . VAL A 1 181 ? 16.523 12.289 -39.894 1.00 92.44 181 VAL A C 1
ATOM 1434 O O . VAL A 1 181 ? 15.930 13.368 -39.956 1.00 92.44 181 VAL A O 1
ATOM 1437 N N . VAL A 1 182 ? 17.844 12.178 -39.982 1.00 89.81 182 VAL A N 1
ATOM 1438 C CA . VAL A 1 182 ? 18.763 13.304 -40.178 1.00 89.81 182 VAL A CA 1
ATOM 1439 C C . VAL A 1 182 ? 19.437 13.231 -41.545 1.00 89.81 182 VAL A C 1
ATOM 1441 O O . VAL A 1 182 ? 19.585 14.271 -42.185 1.00 89.81 182 VAL A O 1
ATOM 1444 N N . ASP A 1 183 ? 19.821 12.036 -42.001 1.00 84.00 183 ASP A N 1
ATOM 1445 C CA . ASP A 1 183 ? 20.510 11.842 -43.283 1.00 84.00 183 ASP A CA 1
ATOM 1446 C C . ASP A 1 183 ? 20.287 10.422 -43.838 1.00 84.00 183 ASP A C 1
ATOM 1448 O O . ASP A 1 183 ? 19.694 9.577 -43.167 1.00 84.00 183 ASP A O 1
ATOM 1452 N N . GLY A 1 184 ? 20.751 10.167 -45.062 1.00 82.31 184 GLY A N 1
ATOM 1453 C CA . GLY A 1 184 ? 20.867 8.834 -45.652 1.00 82.31 184 GLY A CA 1
ATOM 1454 C C . GLY A 1 184 ? 22.333 8.419 -45.813 1.00 82.31 184 GLY A C 1
ATOM 1455 O O . GLY A 1 184 ? 23.151 9.172 -46.351 1.00 82.31 184 GLY A O 1
ATOM 1456 N N . TYR A 1 185 ? 22.685 7.211 -45.384 1.00 80.38 185 TYR A N 1
ATOM 1457 C CA . TYR A 1 185 ? 24.001 6.628 -45.583 1.00 80.38 185 TYR A CA 1
ATOM 1458 C C . TYR A 1 185 ? 24.296 6.489 -47.083 1.00 80.38 185 TYR A C 1
ATOM 1460 O O . TYR A 1 185 ? 23.483 6.005 -47.865 1.00 80.38 185 TYR A O 1
ATOM 1468 N N . GLN A 1 186 ? 25.462 6.992 -47.501 1.00 78.88 186 GLN A N 1
ATOM 1469 C CA . GLN A 1 186 ? 25.914 7.011 -48.902 1.00 78.88 186 GLN A CA 1
ATOM 1470 C C . GLN A 1 186 ? 24.925 7.629 -49.918 1.00 78.88 186 GLN A C 1
ATOM 1472 O O . GLN A 1 186 ? 25.078 7.408 -51.115 1.00 78.88 186 GLN A O 1
ATOM 1477 N N . GLN A 1 187 ? 23.992 8.484 -49.473 1.00 65.44 187 GLN A N 1
ATOM 1478 C CA . GLN A 1 187 ? 22.927 9.086 -50.300 1.00 65.44 187 GLN A CA 1
ATOM 1479 C C . GLN A 1 187 ? 21.886 8.089 -50.843 1.00 65.44 187 GLN A C 1
ATOM 1481 O O . GLN A 1 187 ? 21.114 8.440 -51.738 1.00 65.44 187 GLN A O 1
ATOM 1486 N N . ASP A 1 188 ? 21.832 6.881 -50.283 1.00 71.81 188 ASP A N 1
ATOM 1487 C CA . ASP A 1 188 ? 20.795 5.891 -50.557 1.00 71.81 188 ASP A CA 1
ATOM 1488 C C . ASP A 1 188 ? 19.636 6.002 -49.546 1.00 71.81 188 ASP A C 1
ATOM 1490 O O . ASP A 1 188 ? 19.665 6.802 -48.608 1.00 71.81 188 ASP A O 1
ATOM 1494 N N . TRP A 1 189 ? 18.583 5.198 -49.731 1.00 74.25 189 TRP A N 1
ATOM 1495 C CA . TRP A 1 189 ? 17.421 5.105 -48.824 1.00 74.25 189 TRP A CA 1
ATOM 1496 C C . TRP A 1 189 ? 17.737 4.386 -47.498 1.00 74.25 189 TRP A C 1
ATOM 1498 O O . TRP A 1 189 ? 16.877 3.727 -46.918 1.00 74.25 189 TRP A O 1
ATOM 1508 N N . ASP A 1 190 ? 18.970 4.523 -47.031 1.00 82.31 190 ASP A N 1
ATOM 1509 C CA . ASP A 1 190 ? 19.508 3.898 -45.836 1.00 82.31 190 ASP A CA 1
ATOM 1510 C C . ASP A 1 190 ? 19.594 4.946 -44.721 1.00 82.31 190 ASP A C 1
ATOM 1512 O O . ASP A 1 190 ? 20.502 5.768 -44.680 1.00 82.31 190 ASP A O 1
ATOM 1516 N N . LEU A 1 191 ? 18.556 5.033 -43.894 1.00 88.06 191 LEU A N 1
ATOM 1517 C CA . LEU A 1 191 ? 18.295 6.222 -43.081 1.00 88.06 191 LEU A CA 1
ATOM 1518 C C . LEU A 1 191 ? 19.086 6.221 -41.769 1.00 88.06 191 LEU A C 1
ATOM 1520 O O . LEU A 1 191 ? 19.046 5.261 -41.006 1.00 88.06 191 LEU A O 1
ATOM 1524 N N . GLU A 1 192 ? 19.688 7.359 -41.442 1.00 91.81 192 GLU A N 1
ATOM 1525 C CA . GLU A 1 192 ? 20.364 7.618 -40.172 1.00 91.81 192 GLU A CA 1
ATOM 1526 C C . GLU A 1 192 ? 19.658 8.721 -39.381 1.00 91.81 192 GLU A C 1
ATOM 1528 O O . GLU A 1 192 ? 19.018 9.618 -39.940 1.00 91.81 192 GLU A O 1
ATOM 1533 N N . GLY A 1 193 ? 19.791 8.695 -38.057 1.00 93.44 193 GLY A N 1
ATOM 1534 C CA . GLY A 1 193 ? 19.226 9.739 -37.213 1.00 93.44 193 GLY A CA 1
ATOM 1535 C C . GLY A 1 193 ? 19.156 9.383 -35.738 1.00 93.44 193 GLY A C 1
ATOM 1536 O O . GLY A 1 193 ? 19.948 8.603 -35.216 1.00 93.44 193 GLY A O 1
ATOM 1537 N N . THR A 1 194 ? 18.194 9.978 -35.036 1.00 96.06 194 THR A N 1
ATOM 1538 C CA . THR A 1 194 ? 17.965 9.714 -33.608 1.00 96.06 194 THR A CA 1
ATOM 1539 C C . THR A 1 194 ? 16.653 8.967 -33.417 1.00 96.06 194 THR A C 1
ATOM 1541 O O . THR A 1 194 ? 15.598 9.437 -33.839 1.00 96.06 194 THR A O 1
ATOM 1544 N N . CYS A 1 195 ? 16.703 7.813 -32.755 1.00 96.06 195 CYS A N 1
ATOM 1545 C CA . CYS A 1 195 ? 15.523 7.047 -32.370 1.00 96.06 195 CYS A CA 1
ATOM 1546 C C . CYS A 1 195 ? 15.222 7.271 -30.886 1.00 96.06 195 CYS A C 1
ATOM 1548 O O . CYS A 1 195 ? 15.998 6.866 -30.026 1.00 96.06 195 CYS A O 1
ATOM 1550 N N . THR A 1 196 ? 14.103 7.917 -30.569 1.00 97.56 196 THR A N 1
ATOM 1551 C CA . THR A 1 196 ? 13.630 8.051 -29.189 1.00 97.56 196 THR A CA 1
ATOM 1552 C C . THR A 1 196 ? 12.751 6.862 -28.837 1.00 97.56 196 THR A C 1
ATOM 1554 O O . THR A 1 196 ? 11.670 6.690 -29.398 1.00 97.56 196 THR A O 1
ATOM 1557 N N . VAL A 1 197 ? 13.206 6.064 -27.874 1.00 97.06 197 VAL A N 1
ATOM 1558 C CA . VAL A 1 197 ? 12.488 4.896 -27.361 1.00 97.06 197 VAL A CA 1
ATOM 1559 C C . VAL A 1 197 ? 11.740 5.280 -26.092 1.00 97.06 197 VAL A C 1
ATOM 1561 O O . VAL A 1 197 ? 12.352 5.724 -25.115 1.00 97.06 197 VAL A O 1
ATOM 1564 N N . THR A 1 198 ? 10.419 5.101 -26.087 1.00 97.12 198 THR A N 1
ATOM 1565 C CA . THR A 1 198 ? 9.596 5.260 -24.883 1.00 97.12 198 THR A CA 1
ATOM 1566 C C . THR A 1 198 ? 9.334 3.894 -24.268 1.00 97.12 198 THR A C 1
ATOM 1568 O O . THR A 1 198 ? 8.786 3.005 -24.915 1.00 97.12 198 THR A O 1
ATOM 1571 N N . MET A 1 199 ? 9.711 3.726 -23.003 1.00 95.69 199 MET A N 1
ATOM 1572 C CA . MET A 1 199 ? 9.578 2.470 -22.267 1.00 95.69 199 MET A CA 1
ATOM 1573 C C . MET A 1 199 ? 8.848 2.698 -20.953 1.00 95.69 199 MET A C 1
ATOM 1575 O O . MET A 1 199 ? 8.972 3.757 -20.334 1.00 95.69 199 MET A O 1
ATOM 1579 N N . ARG A 1 200 ? 8.133 1.679 -20.483 1.00 93.38 200 ARG A N 1
ATOM 1580 C CA . ARG A 1 200 ? 7.448 1.702 -19.193 1.00 93.38 200 ARG A CA 1
ATOM 1581 C C . ARG A 1 200 ? 7.923 0.564 -18.308 1.00 93.38 200 ARG A C 1
ATOM 1583 O O . ARG A 1 200 ? 7.952 -0.583 -18.742 1.00 93.38 200 ARG A O 1
ATOM 1590 N N . SER A 1 201 ? 8.248 0.869 -17.052 1.00 91.81 201 SER A N 1
ATOM 1591 C CA . SER A 1 201 ? 8.652 -0.158 -16.093 1.00 91.81 201 SER A CA 1
ATOM 1592 C C . SER A 1 201 ? 7.492 -1.094 -15.756 1.00 91.81 201 SER A C 1
ATOM 1594 O O . SER A 1 201 ? 6.401 -0.645 -15.372 1.00 91.81 201 SER A O 1
ATOM 1596 N N . VAL A 1 202 ? 7.770 -2.388 -15.794 1.00 83.50 202 VAL A N 1
ATOM 1597 C CA . VAL A 1 202 ? 6.928 -3.428 -15.212 1.00 83.50 202 VAL A CA 1
ATOM 1598 C C . VAL A 1 202 ? 7.322 -3.535 -13.742 1.00 83.50 202 VAL A C 1
ATOM 1600 O O . VAL A 1 202 ? 8.491 -3.748 -13.435 1.00 83.50 202 VAL A O 1
ATOM 1603 N N . GLN A 1 203 ? 6.376 -3.300 -12.831 1.00 69.06 203 GLN A N 1
ATOM 1604 C CA . GLN A 1 203 ? 6.618 -3.585 -11.415 1.00 69.06 203 GLN A CA 1
ATOM 1605 C C . GLN A 1 203 ? 6.291 -5.048 -11.119 1.00 69.06 203 GLN A C 1
ATOM 1607 O O . GLN A 1 203 ? 5.322 -5.573 -11.671 1.00 69.06 203 GLN A O 1
ATOM 1612 N N . ASP A 1 204 ? 7.081 -5.644 -10.226 1.00 51.22 204 ASP A N 1
ATOM 1613 C CA . ASP A 1 204 ? 6.754 -6.894 -9.530 1.00 51.22 204 ASP A CA 1
ATOM 1614 C C . ASP A 1 204 ? 5.572 -6.732 -8.553 1.00 51.22 204 ASP A C 1
ATOM 1616 O O . ASP A 1 204 ? 5.436 -5.649 -7.923 1.00 51.22 204 ASP A O 1
#

Foldseek 3Di:
DDADVPPGDDDDDPQFDDQKDKDKFDKDQVPDQFWKWFAKKKWFWQFAFFKKWKWKDAPNHDTDTWDIDDPGGDGMDMTGTDPDTGRIMIMMIMWGGNDGRGTIGTDDMDTDMDGPDDDKDKDKDKDFQDQWDQDPNDIDGDQSVVVVVVLVCLQVPPDFDWDDDDPDIFTKGWNDKDFDFDAADVNDPRTGGIIITIIIGDDD

Sequence (204 aa):
MFAVSGAGVYVEDSANYVTQGEIVTGIYRWGIPDRKFVAKFDIRTTPLYGTITPYVSLDSGAYSSMTPHETALATEAVATGPQTKFIEAKFKLELNRGSATTAPTLTRWMARAYASPARSQVFRVPLLMHHKLRVHDTEYYFDVESELQALRDLVTNPIVVNYQENLETYSVVVEDLEFQVVDGYQQDWDLEGTCTVTMRSVQD

Radius of gyration: 31.06 Å; chains: 1; bounding box: 66×40×89 Å

Organism: NCBI:txid2576439

pLDDT: mean 91.96, std 7.04, range [51.22, 98.25]

Secondary structure (DSSP, 8-state):
-EEETTTEEE---SS---SEEEEE---B-TT--S-EEEEEEEEEESS--EEEEEEEEETT---EEPPPB--TT-SEEEEEPP---BS-EEEEEEEEESBTTB---EEEEEEEEEE------EEEEEEEE-SEEEETTEEEE--HHHHHHHHHHHHHS---EEEEETTEEEEEEEEEEEEEEEEEGGGSS-EEEEEEEEEEEPP-